Protein AF-A0A7C7JFM7-F1 (afdb_monomer_lite)

Structure (mmCIF, N/CA/C/O backbone):
data_AF-A0A7C7JFM7-F1
#
_entry.id   AF-A0A7C7JFM7-F1
#
loop_
_atom_site.group_PDB
_atom_site.id
_atom_site.type_symbol
_atom_site.label_atom_id
_atom_site.label_alt_id
_atom_site.label_comp_id
_atom_site.label_asym_id
_atom_site.label_entity_id
_atom_site.label_seq_id
_atom_site.pdbx_PDB_ins_code
_atom_site.Cartn_x
_atom_site.Cartn_y
_atom_site.Cartn_z
_atom_site.occupancy
_atom_site.B_iso_or_equiv
_atom_site.auth_seq_id
_atom_site.auth_comp_id
_atom_site.auth_asym_id
_atom_site.auth_atom_id
_atom_site.pdbx_PDB_model_num
ATOM 1 N N . MET A 1 1 ? -23.359 -48.866 -24.985 1.00 38.00 1 MET A N 1
ATOM 2 C CA . MET A 1 1 ? -22.165 -48.178 -24.451 1.00 38.00 1 MET A CA 1
ATOM 3 C C . MET A 1 1 ? -22.527 -46.717 -24.306 1.00 38.00 1 MET A C 1
ATOM 5 O O . MET A 1 1 ? -22.559 -45.990 -25.289 1.00 38.00 1 MET A O 1
ATOM 9 N N . GLU A 1 2 ? -22.968 -46.360 -23.108 1.00 29.72 2 GLU A N 1
ATOM 10 C CA . GLU A 1 2 ? -23.547 -45.060 -22.782 1.00 29.72 2 GLU A CA 1
ATOM 11 C C . GLU A 1 2 ? -22.444 -44.007 -22.630 1.00 29.72 2 GLU A C 1
ATOM 13 O O . GLU A 1 2 ? -21.444 -44.231 -21.950 1.00 29.72 2 GLU A O 1
ATOM 18 N N . LYS A 1 3 ? -22.632 -42.855 -23.282 1.00 37.59 3 LYS A N 1
ATOM 19 C CA . LYS A 1 3 ? -21.874 -41.630 -23.021 1.00 37.59 3 LYS A CA 1
ATOM 20 C C . LYS A 1 3 ? -22.330 -41.092 -21.669 1.00 37.59 3 LYS A C 1
ATOM 22 O O . LYS A 1 3 ? -23.476 -40.676 -21.535 1.00 37.59 3 LYS A O 1
ATOM 27 N N . HIS A 1 4 ? -21.462 -41.120 -20.669 1.00 34.47 4 HIS A N 1
ATOM 28 C CA . HIS A 1 4 ? -21.673 -40.351 -19.450 1.00 34.47 4 HIS A CA 1
ATOM 29 C C . HIS A 1 4 ? -21.003 -38.991 -19.634 1.00 34.47 4 HIS A C 1
ATOM 31 O O . HIS A 1 4 ? -19.781 -38.872 -19.555 1.00 34.47 4 HIS A O 1
ATOM 37 N N . ASP A 1 5 ? -21.827 -37.982 -19.920 1.00 31.84 5 ASP A N 1
ATOM 38 C CA . ASP A 1 5 ? -21.466 -36.575 -19.795 1.00 31.84 5 ASP A CA 1
ATOM 39 C C . ASP A 1 5 ? -21.111 -36.300 -18.331 1.00 31.84 5 ASP A C 1
ATOM 41 O O . ASP A 1 5 ? -21.976 -36.209 -17.457 1.00 31.84 5 ASP A O 1
ATOM 45 N N . ILE A 1 6 ? -19.816 -36.178 -18.049 1.00 32.47 6 ILE A N 1
ATOM 46 C CA . ILE A 1 6 ? -19.338 -35.670 -16.766 1.00 32.47 6 ILE A CA 1
ATOM 47 C C . ILE A 1 6 ? -19.648 -34.174 -16.752 1.00 32.47 6 ILE A C 1
ATOM 49 O O . ILE A 1 6 ? -18.873 -33.346 -17.225 1.00 32.47 6 ILE A O 1
ATOM 53 N N . THR A 1 7 ? -20.813 -33.818 -16.218 1.00 27.83 7 THR A N 1
ATOM 54 C CA . THR A 1 7 ? -21.104 -32.438 -15.841 1.00 27.83 7 THR A CA 1
ATOM 55 C C . THR A 1 7 ? -20.342 -32.152 -14.550 1.00 27.83 7 THR A C 1
ATOM 57 O O . THR A 1 7 ? -20.761 -32.565 -13.468 1.00 27.83 7 THR A O 1
ATOM 60 N N . ILE A 1 8 ? -19.201 -31.467 -14.648 1.00 30.14 8 ILE A N 1
ATOM 61 C CA . ILE A 1 8 ? -18.575 -30.855 -13.474 1.00 30.14 8 ILE A CA 1
ATOM 62 C C . ILE A 1 8 ? -19.536 -29.755 -13.027 1.00 30.14 8 ILE A C 1
ATOM 64 O O . ILE A 1 8 ? -19.623 -28.698 -13.651 1.00 30.14 8 ILE A O 1
ATOM 68 N N . ARG A 1 9 ? -20.309 -30.026 -11.973 1.00 24.61 9 ARG A N 1
ATOM 69 C CA . ARG A 1 9 ? -21.015 -28.972 -11.253 1.00 24.61 9 ARG A CA 1
ATOM 70 C C . ARG A 1 9 ? -19.935 -28.063 -10.685 1.00 24.61 9 ARG A C 1
ATOM 72 O O . ARG A 1 9 ? -19.183 -28.468 -9.803 1.00 24.61 9 ARG A O 1
ATOM 79 N N . HIS A 1 10 ? -19.821 -26.860 -11.236 1.00 25.69 10 HIS A N 1
ATOM 80 C CA . HIS A 1 10 ? -19.234 -25.772 -10.483 1.00 25.69 10 HIS A CA 1
ATOM 81 C C . HIS A 1 10 ? -20.139 -25.591 -9.271 1.00 25.69 10 HIS A C 1
ATOM 83 O O . HIS A 1 10 ? -21.254 -25.090 -9.404 1.00 25.69 10 HIS A O 1
ATOM 89 N N . ASP A 1 11 ? -19.689 -26.064 -8.112 1.00 28.14 11 ASP A N 1
ATOM 90 C CA . ASP A 1 11 ? -20.202 -25.556 -6.855 1.00 28.14 11 ASP A CA 1
ATOM 91 C C . ASP A 1 11 ? -19.900 -24.057 -6.876 1.00 28.14 11 ASP A C 1
ATOM 93 O O . ASP A 1 11 ? -18.778 -23.610 -6.616 1.00 28.14 11 ASP A O 1
ATOM 97 N N . GLU A 1 12 ? -20.905 -23.272 -7.257 1.00 30.23 12 GLU A N 1
ATOM 98 C CA . GLU A 1 12 ? -21.051 -21.904 -6.799 1.00 30.23 12 GLU A CA 1
ATOM 99 C C . GLU A 1 12 ? -21.134 -21.984 -5.275 1.00 30.23 12 GLU A C 1
ATOM 101 O O . GLU A 1 12 ? -22.199 -21.962 -4.665 1.00 30.23 12 GLU A O 1
ATOM 106 N N . HIS A 1 13 ? -19.977 -22.106 -4.627 1.00 29.78 13 HIS A N 1
ATOM 107 C CA . HIS A 1 13 ? -19.831 -21.572 -3.296 1.00 29.78 13 HIS A CA 1
ATOM 108 C C . HIS A 1 13 ? -20.022 -20.064 -3.448 1.00 29.78 13 HIS A C 1
ATOM 110 O O . HIS A 1 13 ? -19.057 -19.312 -3.598 1.00 29.78 13 HIS A O 1
ATOM 116 N N . GLU A 1 14 ? -21.284 -19.625 -3.407 1.00 32.78 14 GLU A N 1
ATOM 117 C CA . GLU A 1 14 ? -21.627 -18.363 -2.773 1.00 32.78 14 GLU A CA 1
ATOM 118 C C . GLU A 1 14 ? -20.740 -18.283 -1.534 1.00 32.78 14 GLU A C 1
ATOM 120 O O . GLU A 1 14 ? -20.821 -19.125 -0.634 1.00 32.78 14 GLU A O 1
ATOM 125 N N . ALA A 1 15 ? -19.790 -17.349 -1.544 1.00 33.75 15 ALA A N 1
ATOM 126 C CA . ALA A 1 15 ? -18.934 -17.096 -0.406 1.00 33.75 15 ALA A CA 1
ATOM 127 C C . ALA A 1 15 ? -19.842 -16.590 0.716 1.00 33.75 15 ALA A C 1
ATOM 129 O O . ALA A 1 15 ? -20.065 -15.392 0.859 1.00 33.75 15 ALA A O 1
ATOM 130 N N . GLN A 1 16 ? -20.425 -17.519 1.469 1.00 35.72 16 GLN A N 1
ATOM 131 C CA . GLN A 1 16 ? -21.308 -17.223 2.576 1.00 35.72 16 GLN A CA 1
ATOM 132 C C . GLN A 1 16 ? -20.478 -16.404 3.568 1.00 35.72 16 GLN A C 1
ATOM 134 O O . GLN A 1 16 ? -19.482 -16.891 4.113 1.00 35.72 16 GLN A O 1
ATOM 139 N N . GLU A 1 17 ? -20.825 -15.122 3.721 1.00 49.94 17 GLU A N 1
ATOM 140 C CA . GLU A 1 17 ? -20.199 -14.203 4.668 1.00 49.94 17 GLU A CA 1
ATOM 141 C C . GLU A 1 17 ? -20.329 -14.785 6.077 1.00 49.94 17 GLU A C 1
ATOM 143 O O . GLU A 1 17 ? -21.319 -14.563 6.774 1.00 49.94 17 GLU A O 1
ATOM 148 N N . VAL A 1 18 ? -19.328 -15.531 6.539 1.00 52.12 18 VAL A N 1
ATOM 149 C CA . VAL A 1 18 ? -19.271 -15.926 7.946 1.00 52.12 18 VAL A CA 1
ATOM 150 C C . VAL A 1 18 ? -18.843 -14.693 8.739 1.00 52.12 18 VAL A C 1
ATOM 152 O O . VAL A 1 18 ? -17.658 -14.485 9.011 1.00 52.12 18 VAL A O 1
ATOM 155 N N . ARG A 1 19 ? -19.814 -13.835 9.070 1.00 66.25 19 ARG A N 1
ATOM 156 C CA . ARG A 1 19 ? -19.646 -12.767 10.057 1.00 66.25 19 ARG A CA 1
ATOM 157 C C . ARG A 1 19 ? -19.386 -13.429 11.401 1.00 66.25 19 ARG A C 1
ATOM 159 O O . ARG A 1 19 ? -20.263 -14.068 11.967 1.00 66.25 19 ARG A O 1
ATOM 166 N N . VAL A 1 20 ? -18.147 -13.330 11.871 1.00 79.81 20 VAL A N 1
ATOM 167 C CA . VAL A 1 20 ? -17.756 -13.862 13.178 1.00 79.81 20 VAL A CA 1
ATOM 168 C C . VAL A 1 20 ? -18.082 -12.815 14.234 1.00 79.81 20 VAL A C 1
ATOM 170 O O . VAL A 1 20 ? -17.599 -11.679 14.142 1.00 79.81 20 VAL A O 1
ATOM 173 N N . SER A 1 21 ? -18.859 -13.195 15.248 1.00 87.50 21 SER A N 1
ATOM 174 C CA . SER A 1 21 ? -19.143 -12.304 16.370 1.00 87.50 21 SER A CA 1
ATOM 175 C C . SER A 1 21 ? -17.928 -12.162 17.296 1.00 87.50 21 SER A C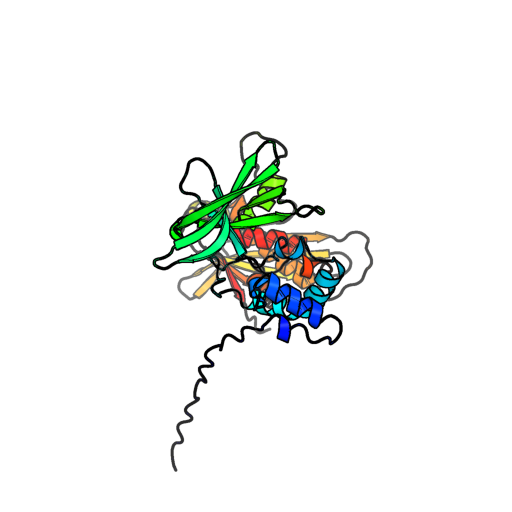 1
ATOM 177 O O . SER A 1 21 ? -17.076 -13.049 17.409 1.00 87.50 21 SER A O 1
ATOM 179 N N . ILE A 1 22 ? -17.847 -11.047 18.023 1.00 85.88 22 ILE A N 1
ATOM 180 C CA . ILE A 1 22 ? -16.774 -10.810 19.003 1.00 85.88 22 ILE A CA 1
ATOM 181 C C . ILE A 1 22 ? -16.791 -11.882 20.102 1.00 85.88 22 ILE A C 1
ATOM 183 O O . ILE A 1 22 ? -15.733 -12.316 20.559 1.00 85.88 22 ILE A O 1
ATOM 187 N N . ILE A 1 23 ? -17.985 -12.311 20.524 1.00 88.00 23 ILE A N 1
ATOM 188 C CA . ILE A 1 23 ? -18.157 -13.315 21.581 1.00 88.00 23 ILE A CA 1
ATOM 189 C C . ILE A 1 23 ? -17.703 -14.699 21.112 1.00 88.00 23 ILE A C 1
ATOM 191 O O . ILE A 1 23 ? -17.028 -15.385 21.873 1.00 88.00 23 ILE A O 1
ATOM 195 N N . GLU A 1 24 ? -17.993 -15.090 19.869 1.00 85.69 24 GLU A N 1
ATOM 196 C CA . GLU A 1 24 ? -17.502 -16.357 19.305 1.00 85.69 24 GLU A CA 1
ATOM 197 C C . GLU A 1 24 ? -15.982 -16.358 19.124 1.00 85.69 24 GLU A C 1
ATOM 199 O O . GLU A 1 24 ? -15.333 -17.372 19.370 1.00 85.69 24 GLU A O 1
ATOM 204 N N . ALA A 1 25 ? -15.397 -15.220 18.740 1.00 84.75 25 ALA A N 1
ATOM 205 C CA . ALA A 1 25 ? -13.948 -15.087 18.620 1.00 84.75 25 ALA A CA 1
ATOM 206 C C . ALA A 1 25 ? -13.226 -15.142 19.982 1.00 84.75 25 ALA A C 1
ATOM 208 O O . ALA A 1 25 ? -12.072 -15.564 20.063 1.00 84.75 25 ALA A O 1
ATOM 209 N N . CYS A 1 26 ? -13.885 -14.722 21.065 1.00 85.06 26 CYS A N 1
ATOM 210 C CA . CYS A 1 26 ? -13.314 -14.700 22.413 1.00 85.06 26 CYS A CA 1
ATOM 211 C C . CYS A 1 26 ? -13.645 -15.985 23.187 1.00 85.06 26 CYS A C 1
ATOM 213 O O . CYS A 1 26 ? -14.515 -16.006 24.055 1.00 85.06 26 CYS A O 1
ATOM 215 N N . THR A 1 27 ? -12.920 -17.062 22.884 1.00 78.38 27 THR A N 1
ATOM 216 C CA . THR A 1 27 ? -13.184 -18.416 23.405 1.00 78.38 27 THR A CA 1
ATOM 217 C C . THR A 1 27 ? -12.632 -18.696 24.808 1.00 78.38 27 THR A C 1
ATOM 219 O O . THR A 1 27 ? -13.017 -19.685 25.440 1.00 78.38 27 THR A O 1
ATOM 222 N N . ARG A 1 28 ? -11.731 -17.859 25.339 1.00 78.38 28 ARG A N 1
ATOM 223 C CA . ARG A 1 28 ? -11.174 -18.048 26.689 1.00 78.38 28 ARG A CA 1
ATOM 224 C C . ARG A 1 28 ? -12.249 -17.778 27.737 1.00 78.38 28 ARG A C 1
ATOM 226 O O . ARG A 1 28 ? -12.822 -16.701 27.758 1.00 78.38 28 ARG A O 1
ATOM 233 N N . LYS A 1 29 ? -12.464 -18.726 28.660 1.00 73.62 29 LYS A N 1
ATOM 234 C CA . LYS A 1 29 ? -13.451 -18.606 29.757 1.00 73.62 29 LYS A CA 1
ATOM 235 C C . LYS A 1 29 ? -13.140 -17.472 30.742 1.00 73.62 29 LYS A C 1
ATOM 237 O O . LYS A 1 29 ? -14.048 -16.949 31.388 1.00 73.62 29 LYS A O 1
ATOM 242 N N . THR A 1 30 ? -11.871 -17.096 30.858 1.00 73.12 30 THR A N 1
ATOM 243 C CA . THR A 1 30 ? -11.429 -15.921 31.614 1.00 73.12 30 THR A CA 1
ATOM 244 C C . THR A 1 30 ? -11.950 -14.653 30.936 1.00 73.12 30 THR A C 1
ATOM 246 O O . THR A 1 30 ? -11.817 -14.506 29.726 1.00 73.12 30 THR A O 1
ATOM 249 N N . ASP A 1 31 ? -12.554 -13.749 31.707 1.00 76.94 31 ASP A N 1
ATOM 250 C CA . ASP A 1 31 ? -13.072 -12.448 31.251 1.00 76.94 31 ASP A CA 1
ATOM 251 C C . ASP A 1 31 ? -14.288 -12.444 30.310 1.00 76.94 31 ASP A C 1
ATOM 253 O O . ASP A 1 31 ? -14.765 -11.361 29.974 1.00 76.94 31 ASP A O 1
ATOM 257 N N . VAL A 1 32 ? -14.898 -13.589 29.974 1.00 83.69 32 VAL A N 1
ATOM 258 C CA . VAL A 1 32 ? -16.105 -13.646 29.107 1.00 83.69 32 VAL A CA 1
ATOM 259 C C . VAL A 1 32 ? -17.211 -12.698 29.577 1.00 83.69 32 VAL A C 1
ATOM 261 O O . VAL A 1 32 ? -17.823 -11.999 28.772 1.00 83.69 32 VAL A O 1
ATOM 264 N N . ARG A 1 33 ? -17.448 -12.609 30.893 1.00 85.75 33 ARG A N 1
ATOM 265 C CA . ARG A 1 33 ? -18.443 -11.680 31.462 1.00 85.75 33 ARG A CA 1
ATOM 266 C C . ARG A 1 33 ? -18.069 -10.214 31.236 1.00 85.75 33 ARG A C 1
ATOM 268 O O . ARG A 1 33 ? -18.955 -9.400 30.984 1.00 85.75 33 ARG A O 1
ATOM 275 N N . ASN A 1 34 ? -16.784 -9.876 31.331 1.00 86.69 34 ASN A N 1
ATOM 276 C CA . ASN A 1 34 ? -16.285 -8.518 31.116 1.00 86.69 34 ASN A CA 1
ATOM 277 C C . ASN A 1 34 ? -16.384 -8.139 29.634 1.00 86.69 34 ASN A C 1
ATOM 279 O O . ASN A 1 34 ? -16.888 -7.062 29.319 1.00 86.69 34 ASN A O 1
ATOM 283 N N . ILE A 1 35 ? -16.016 -9.059 28.737 1.00 87.88 35 ILE A N 1
ATOM 284 C CA . ILE A 1 35 ? -16.147 -8.899 27.284 1.00 87.88 35 ILE A CA 1
ATOM 285 C C . ILE A 1 35 ? -17.620 -8.722 26.904 1.00 87.88 35 ILE A C 1
ATOM 287 O O . ILE A 1 35 ? -17.952 -7.763 26.219 1.00 87.88 35 ILE A O 1
ATOM 291 N N . TRP A 1 36 ? -18.522 -9.567 27.414 1.00 89.06 36 TRP A N 1
ATOM 292 C CA . TRP A 1 36 ? -19.960 -9.468 27.139 1.00 89.06 36 TRP A CA 1
ATOM 293 C C . TRP A 1 36 ? -20.587 -8.160 27.640 1.00 89.06 36 TRP A C 1
ATOM 295 O O . TRP A 1 36 ? -21.369 -7.521 26.936 1.00 89.06 36 TRP A O 1
ATOM 305 N N . ARG A 1 37 ? -20.231 -7.712 28.852 1.00 88.94 37 ARG A N 1
ATOM 306 C CA . ARG A 1 37 ? -20.692 -6.411 29.372 1.00 88.94 37 ARG A CA 1
ATOM 307 C C . ARG A 1 37 ? -20.175 -5.259 28.519 1.00 88.94 37 ARG A C 1
ATOM 309 O O . ARG A 1 37 ? -20.900 -4.293 28.282 1.00 88.94 37 ARG A O 1
ATOM 316 N N . TRP A 1 38 ? -18.926 -5.347 28.073 1.00 91.19 38 TRP A N 1
ATOM 317 C CA . TRP A 1 38 ? -18.316 -4.344 27.214 1.00 91.19 38 TRP A CA 1
ATOM 318 C C . TRP A 1 38 ? -18.974 -4.287 25.835 1.00 91.19 38 TRP A C 1
ATOM 320 O O . TRP A 1 38 ? -19.415 -3.204 25.452 1.00 91.19 38 TRP A O 1
ATOM 330 N N . THR A 1 39 ? -19.144 -5.419 25.145 1.00 89.44 39 THR A N 1
ATOM 331 C CA . THR A 1 39 ? -19.817 -5.466 23.838 1.00 89.44 39 THR A CA 1
ATOM 332 C C . THR A 1 39 ? -21.247 -4.944 23.929 1.00 89.44 39 THR A C 1
ATOM 334 O O . THR A 1 39 ? -21.641 -4.113 23.118 1.00 89.44 39 THR A O 1
ATOM 337 N N . LYS A 1 40 ? -22.008 -5.300 24.974 1.00 88.75 40 LYS A N 1
ATOM 338 C CA . LYS A 1 40 ? -23.359 -4.752 25.201 1.00 88.75 40 LYS A CA 1
ATOM 339 C C . LYS A 1 40 ? -23.371 -3.243 25.445 1.00 88.75 40 LYS A C 1
ATOM 341 O O . LYS A 1 40 ? -24.204 -2.542 24.878 1.00 88.75 40 LYS A O 1
ATOM 346 N N . ARG A 1 41 ? -22.460 -2.732 26.276 1.00 86.44 41 ARG A N 1
ATOM 347 C CA . ARG A 1 41 ? -22.378 -1.299 26.609 1.00 86.44 41 ARG A CA 1
ATOM 348 C C . ARG A 1 41 ? -21.942 -0.448 25.417 1.00 86.44 41 ARG A C 1
ATOM 350 O O . ARG A 1 41 ? -22.488 0.635 25.230 1.00 86.44 41 ARG A O 1
ATOM 357 N N . GLN A 1 42 ? -20.976 -0.931 24.637 1.00 83.25 42 GLN A N 1
ATOM 358 C CA . GLN A 1 42 ? -20.486 -0.261 23.427 1.00 83.25 42 GLN A CA 1
ATOM 359 C C . GLN A 1 42 ? -21.342 -0.572 22.187 1.00 83.25 42 GLN A C 1
ATOM 361 O O . GLN A 1 42 ? -21.149 0.056 21.152 1.00 83.25 42 GLN A O 1
ATOM 366 N N . GLN A 1 43 ? -22.303 -1.496 22.308 1.00 84.38 43 GLN A N 1
ATOM 367 C CA . GLN A 1 43 ? -23.177 -1.976 21.232 1.00 84.38 43 GLN A CA 1
ATOM 368 C C . GLN A 1 43 ? -22.393 -2.552 20.044 1.00 84.38 43 GLN A C 1
ATOM 370 O O . GLN A 1 43 ? -22.692 -2.264 18.892 1.00 84.38 43 GLN A O 1
ATOM 375 N N . LEU A 1 44 ? -21.375 -3.355 20.352 1.00 87.19 44 LEU A N 1
ATOM 376 C CA . LEU A 1 44 ? -20.533 -4.054 19.383 1.00 87.19 44 LEU A CA 1
ATOM 377 C C . LEU A 1 44 ? -21.000 -5.506 19.282 1.00 87.19 44 LEU A C 1
ATOM 379 O O . LEU A 1 44 ? -21.281 -6.129 20.309 1.00 87.19 44 LEU A O 1
ATOM 383 N N . GLN A 1 45 ? -21.056 -6.050 18.074 1.00 85.69 45 GLN A N 1
ATOM 384 C CA . GLN A 1 45 ? -21.499 -7.420 17.834 1.00 85.69 45 GLN A CA 1
ATOM 385 C C . GLN A 1 45 ? -20.447 -8.213 17.062 1.00 85.69 45 GLN A C 1
ATOM 387 O O . GLN A 1 45 ? -20.049 -9.291 17.511 1.00 85.69 45 GLN A O 1
ATOM 392 N N . ASP A 1 46 ? -19.944 -7.647 15.969 1.00 85.62 46 ASP A N 1
ATOM 393 C CA . ASP A 1 46 ? -19.123 -8.351 14.989 1.00 85.62 46 ASP A CA 1
ATOM 394 C C . ASP A 1 46 ? -17.662 -7.894 15.021 1.00 85.62 46 ASP A C 1
ATOM 396 O O . ASP A 1 46 ? -17.333 -6.790 15.459 1.00 85.62 46 ASP A O 1
ATOM 400 N N . ILE A 1 47 ? -16.751 -8.733 14.518 1.00 83.81 47 ILE A N 1
ATOM 401 C CA . ILE A 1 47 ? -15.325 -8.376 14.397 1.00 83.81 47 ILE A CA 1
ATOM 402 C C . ILE A 1 47 ? -15.123 -7.090 13.576 1.00 83.81 47 ILE A C 1
ATOM 404 O O . ILE A 1 47 ? -14.216 -6.309 13.870 1.00 83.81 47 ILE A O 1
ATOM 408 N N . SER A 1 48 ? -15.991 -6.827 12.597 1.00 79.62 48 SER A N 1
ATOM 409 C CA . SER A 1 48 ? -16.000 -5.594 11.802 1.00 79.62 48 SER A CA 1
ATOM 410 C C . SER A 1 48 ? -16.259 -4.332 12.627 1.00 79.62 48 SER A C 1
ATOM 412 O O . SER A 1 48 ? -15.814 -3.252 12.241 1.00 79.62 48 SER A O 1
ATOM 414 N N . ASP A 1 49 ? -16.939 -4.436 13.772 1.00 82.31 49 ASP A N 1
ATOM 415 C CA . ASP A 1 49 ? -17.233 -3.286 14.636 1.00 82.31 49 ASP A CA 1
ATOM 416 C C . ASP A 1 49 ? -15.997 -2.776 15.380 1.00 82.31 49 ASP A C 1
ATOM 418 O O . ASP A 1 49 ? -15.992 -1.643 15.872 1.00 82.31 49 ASP A O 1
ATOM 422 N N . LEU A 1 50 ? -14.944 -3.599 15.440 1.00 85.69 50 LEU A N 1
ATOM 423 C CA . LEU A 1 50 ? -13.640 -3.248 16.002 1.00 85.69 50 LEU A CA 1
ATOM 424 C C . LEU A 1 50 ? -12.784 -2.432 15.030 1.00 85.69 50 LEU A C 1
ATOM 426 O O . LEU A 1 50 ? -11.733 -1.925 15.428 1.00 85.69 50 LEU A O 1
ATOM 430 N N . LEU A 1 51 ? -13.210 -2.320 13.769 1.00 80.88 51 LEU A N 1
ATOM 431 C CA . LEU A 1 51 ? -12.432 -1.741 12.684 1.00 80.88 51 LEU A CA 1
ATOM 432 C C . LEU A 1 51 ? -13.140 -0.526 12.065 1.00 80.88 51 LEU A C 1
ATOM 434 O O . LEU A 1 51 ? -14.366 -0.483 11.912 1.00 80.88 51 LEU A O 1
ATOM 438 N N . TYR A 1 52 ? -12.346 0.468 11.679 1.00 77.69 52 TYR A N 1
ATOM 439 C CA . TYR A 1 52 ? -12.768 1.515 10.754 1.00 77.69 52 TYR A CA 1
ATOM 440 C C . TYR A 1 52 ? -12.940 0.936 9.344 1.00 77.69 52 TYR A C 1
ATOM 442 O O . TYR A 1 52 ? -12.464 -0.163 9.044 1.00 77.69 52 TYR A O 1
ATOM 450 N N . SER A 1 53 ? -13.614 1.673 8.458 1.00 72.75 53 SER A N 1
ATOM 451 C CA . SER A 1 53 ? -13.819 1.244 7.065 1.00 72.75 53 SER A CA 1
ATOM 452 C C . SER A 1 53 ? -12.526 0.971 6.290 1.00 72.75 53 SER A C 1
ATOM 454 O O . SER A 1 53 ? -12.520 0.103 5.421 1.00 72.75 53 SER A O 1
ATOM 456 N N . ASN A 1 54 ? -11.419 1.628 6.645 1.00 67.50 54 ASN A N 1
ATOM 457 C CA . ASN A 1 54 ? -10.092 1.391 6.067 1.00 67.50 54 ASN A CA 1
ATOM 458 C C . ASN A 1 54 ? -9.365 0.150 6.645 1.00 67.50 54 ASN A C 1
ATOM 460 O O . ASN A 1 54 ? -8.253 -0.166 6.227 1.00 67.50 54 ASN A O 1
ATOM 464 N N . GLY A 1 55 ? -9.973 -0.559 7.604 1.00 69.75 55 GLY A N 1
ATOM 465 C CA . GLY A 1 55 ? -9.408 -1.741 8.255 1.00 69.75 55 GLY A CA 1
ATOM 466 C C . GLY A 1 55 ? -8.506 -1.454 9.462 1.00 69.75 55 GLY A C 1
ATOM 467 O O . GLY A 1 55 ? -8.015 -2.410 10.078 1.00 69.75 55 GLY A O 1
A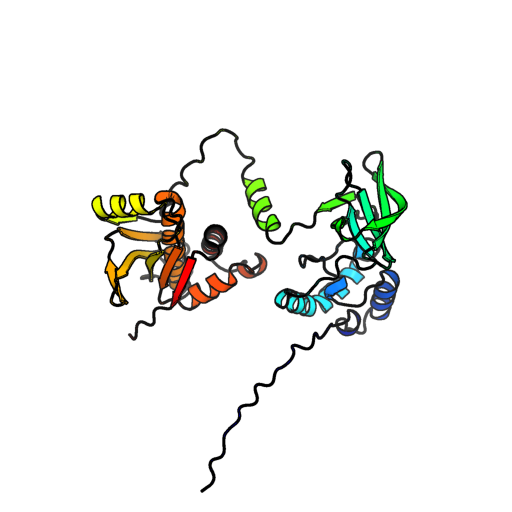TOM 468 N N . ASP A 1 56 ? -8.296 -0.188 9.831 1.00 74.44 56 ASP A N 1
ATOM 469 C CA . ASP A 1 56 ? -7.594 0.187 11.061 1.00 74.44 56 ASP A CA 1
ATOM 470 C C . ASP A 1 56 ? -8.443 -0.115 12.297 1.00 74.44 56 ASP A C 1
ATOM 472 O O . ASP A 1 56 ? -9.669 -0.153 12.241 1.00 74.44 56 ASP A O 1
ATOM 476 N N . GLU A 1 57 ? -7.794 -0.351 13.435 1.00 79.38 57 GLU A N 1
ATOM 477 C CA . GLU A 1 57 ? -8.513 -0.603 14.684 1.00 79.38 57 GLU A CA 1
ATOM 478 C C . GLU A 1 57 ? -9.098 0.678 15.269 1.00 79.38 57 GLU A C 1
ATOM 480 O O . GLU A 1 57 ? -8.441 1.719 15.338 1.00 79.38 57 GLU A O 1
ATOM 485 N N . ARG A 1 58 ? -10.321 0.569 15.780 1.00 82.69 58 ARG A N 1
ATOM 486 C CA . ARG A 1 58 ? -10.976 1.643 16.515 1.00 82.69 58 ARG A CA 1
ATOM 487 C C . ARG A 1 58 ? -10.353 1.802 17.890 1.00 82.69 58 ARG A C 1
ATOM 489 O O . ARG A 1 58 ? -10.405 0.897 18.719 1.00 82.69 58 ARG A O 1
ATOM 496 N N . GLU A 1 59 ? -9.780 2.971 18.144 1.00 80.25 59 GLU A N 1
ATOM 497 C CA . GLU A 1 59 ? -9.180 3.312 19.439 1.00 80.25 59 GLU A CA 1
ATOM 498 C C . GLU A 1 59 ? -10.213 3.913 20.408 1.00 80.25 59 GLU A C 1
ATOM 500 O O . GLU A 1 59 ? -10.110 3.750 21.626 1.00 80.25 59 GLU A O 1
ATOM 505 N N . ASP A 1 60 ? -11.257 4.558 19.880 1.00 81.69 60 ASP A N 1
ATOM 506 C CA . ASP A 1 60 ? -12.283 5.249 20.663 1.00 81.69 60 ASP A CA 1
ATOM 507 C C . ASP A 1 60 ? -13.061 4.305 21.594 1.00 81.69 60 ASP A C 1
ATOM 509 O O . ASP A 1 60 ? -13.320 4.656 22.749 1.00 81.69 60 ASP A O 1
ATOM 513 N N . ILE A 1 61 ? -13.337 3.077 21.141 1.00 85.44 61 ILE A N 1
ATOM 514 C CA . ILE A 1 61 ? -14.093 2.051 21.885 1.00 85.44 61 ILE A CA 1
ATOM 515 C C . ILE A 1 61 ? -13.381 1.543 23.151 1.00 85.44 61 ILE A C 1
ATOM 517 O O . ILE A 1 61 ? -14.010 0.899 23.994 1.00 85.44 61 ILE A O 1
ATOM 521 N N . TRP A 1 62 ? -12.087 1.847 23.304 1.00 83.75 62 TRP A N 1
ATOM 522 C CA . TRP A 1 62 ? -11.266 1.445 24.451 1.00 83.75 62 TRP A CA 1
ATOM 523 C C . TRP A 1 62 ? -11.050 2.562 25.472 1.00 83.75 62 TRP A C 1
ATOM 525 O O . TRP A 1 62 ? -10.515 2.307 26.544 1.00 83.75 62 TRP A O 1
ATOM 535 N N . SER A 1 63 ? -11.468 3.799 25.180 1.00 74.94 63 SER A N 1
ATOM 536 C CA . SER A 1 63 ? -11.103 4.981 25.986 1.00 74.94 63 SER A CA 1
ATOM 537 C C . SER A 1 63 ? -11.608 4.937 27.438 1.00 74.94 63 SER A C 1
ATOM 539 O O . SER A 1 63 ? -11.124 5.687 28.281 1.00 74.94 63 SER A O 1
ATOM 541 N N . ARG A 1 64 ? -12.594 4.081 27.737 1.00 74.94 64 ARG A N 1
ATOM 542 C CA . ARG A 1 64 ? -13.209 3.903 29.069 1.00 74.94 64 ARG A CA 1
ATOM 543 C C . ARG A 1 64 ? -12.901 2.557 29.706 1.00 74.94 64 ARG A C 1
ATOM 545 O O . ARG A 1 64 ? -13.463 2.249 30.754 1.00 74.94 64 ARG A O 1
ATOM 552 N N . GLU A 1 65 ? -12.090 1.747 29.041 1.00 83.38 65 GLU A N 1
ATOM 553 C CA . GLU A 1 65 ? -11.923 0.346 29.384 1.00 83.38 65 GLU A CA 1
ATOM 554 C C . GLU A 1 65 ? -10.546 0.081 29.986 1.00 83.38 65 GLU A C 1
ATOM 556 O O . GLU A 1 65 ? -9.571 0.730 29.595 1.00 83.38 65 GLU A O 1
ATOM 561 N N . PRO A 1 66 ? -10.441 -0.882 30.917 1.00 81.69 66 PRO A N 1
ATOM 562 C CA . PRO A 1 66 ? -9.155 -1.290 31.457 1.00 81.69 66 PRO A CA 1
ATOM 563 C C . PRO A 1 66 ? -8.212 -1.792 30.345 1.00 81.69 66 PRO A C 1
ATOM 565 O O . PRO A 1 66 ? -8.667 -2.516 29.445 1.00 81.69 66 PRO A O 1
ATOM 568 N N . PRO A 1 67 ? -6.906 -1.463 30.392 1.00 79.75 67 PRO A N 1
ATOM 569 C CA . PRO A 1 67 ? -5.914 -1.974 29.443 1.00 79.75 67 PRO A CA 1
ATOM 570 C C . PRO A 1 67 ? -5.907 -3.505 29.333 1.00 79.75 67 PRO A C 1
ATOM 572 O O . PRO A 1 67 ? -5.663 -4.051 28.255 1.00 79.75 67 PRO A O 1
ATOM 575 N N . GLU A 1 68 ? -6.227 -4.199 30.424 1.00 83.19 68 GLU A N 1
ATOM 576 C CA . GLU A 1 68 ? -6.295 -5.657 30.509 1.00 83.19 68 GLU A CA 1
ATOM 577 C C . GLU A 1 68 ? -7.404 -6.204 29.607 1.00 83.19 68 GLU A C 1
ATOM 579 O O . GLU A 1 68 ? -7.159 -7.104 28.804 1.00 83.19 68 GLU A O 1
ATOM 584 N N . LEU A 1 69 ? -8.601 -5.606 29.661 1.00 84.19 69 LEU A N 1
ATOM 585 C CA . LEU A 1 69 ? -9.728 -6.007 28.817 1.00 84.19 69 LEU A CA 1
ATOM 586 C C . LEU A 1 69 ? -9.397 -5.807 27.333 1.00 84.19 69 LEU A C 1
ATOM 588 O O . LEU A 1 69 ? -9.638 -6.696 26.515 1.00 84.19 69 LEU A O 1
ATOM 592 N N . ARG A 1 70 ? -8.785 -4.666 26.993 1.00 85.06 70 ARG A N 1
ATOM 593 C CA . ARG A 1 70 ? -8.309 -4.374 25.633 1.00 85.06 70 ARG A CA 1
ATOM 594 C C . ARG A 1 70 ? -7.305 -5.420 25.151 1.00 85.06 70 ARG A C 1
ATOM 596 O O . ARG A 1 70 ? -7.429 -5.907 24.029 1.00 85.06 70 ARG A O 1
ATOM 603 N N . SER A 1 71 ? -6.321 -5.765 25.980 1.00 81.12 71 SER A N 1
ATOM 604 C CA . SER A 1 71 ? -5.298 -6.765 25.655 1.00 81.12 71 SER A CA 1
ATOM 605 C C . SER A 1 71 ? -5.912 -8.148 25.412 1.00 81.12 71 SER A C 1
ATOM 607 O O . SER A 1 71 ? -5.636 -8.782 24.392 1.00 81.12 71 SER A O 1
ATOM 609 N N . VAL A 1 72 ? -6.817 -8.580 26.298 1.00 85.44 72 VAL A N 1
ATOM 610 C CA . VAL A 1 72 ? -7.494 -9.882 26.217 1.00 85.44 72 VAL A CA 1
ATOM 611 C C . VAL A 1 72 ? -8.359 -9.999 24.964 1.00 85.44 72 VAL A C 1
ATOM 613 O O . VAL A 1 72 ? -8.317 -11.035 24.295 1.00 85.44 72 VAL A O 1
ATOM 616 N N . VAL A 1 73 ? -9.124 -8.958 24.622 1.00 85.44 73 VAL A N 1
ATOM 617 C CA . VAL A 1 73 ? -9.945 -8.970 23.404 1.00 85.44 73 VAL A CA 1
ATOM 618 C C . VAL A 1 73 ? -9.052 -8.964 22.167 1.00 85.44 73 VAL A C 1
ATOM 620 O O . VAL A 1 73 ? -9.220 -9.828 21.312 1.00 85.44 73 VAL A O 1
ATOM 623 N N . ARG A 1 74 ? -8.054 -8.070 22.086 1.00 84.88 74 ARG A N 1
ATOM 624 C CA . ARG A 1 74 ? -7.132 -7.995 20.936 1.00 84.88 74 ARG A CA 1
ATOM 625 C C . ARG A 1 74 ? -6.411 -9.308 20.669 1.00 84.88 74 ARG A C 1
ATOM 627 O O . ARG A 1 74 ? -6.318 -9.728 19.520 1.00 84.88 74 ARG A O 1
ATOM 634 N N . ALA A 1 75 ? -5.918 -9.967 21.715 1.00 80.94 75 ALA A N 1
ATOM 635 C CA . ALA A 1 75 ? -5.210 -11.233 21.574 1.00 80.94 75 ALA A CA 1
ATOM 636 C C . ALA A 1 75 ? -6.095 -12.329 20.957 1.00 80.94 75 ALA A C 1
ATOM 638 O O . ALA A 1 75 ? -5.611 -13.131 20.161 1.00 80.94 75 ALA A O 1
ATOM 639 N N . GLN A 1 76 ? -7.384 -12.357 21.306 1.00 86.81 76 GLN A N 1
ATOM 640 C CA . GLN A 1 76 ? -8.322 -13.378 20.834 1.00 86.81 76 GLN A CA 1
ATOM 641 C C . GLN A 1 76 ? -8.924 -13.048 19.465 1.00 86.81 76 GLN A C 1
ATOM 643 O O . GLN A 1 76 ? -9.135 -13.941 18.650 1.00 86.81 76 GLN A O 1
ATOM 648 N N . THR A 1 77 ? -9.148 -11.769 19.165 1.00 84.75 77 THR A N 1
ATOM 649 C CA . THR A 1 77 ? -9.740 -11.343 17.891 1.00 84.75 77 THR A CA 1
ATOM 650 C C . THR A 1 77 ? -8.711 -11.155 16.777 1.00 84.75 77 THR A C 1
ATOM 652 O O . THR A 1 77 ? -9.095 -11.154 15.608 1.00 84.75 77 THR A O 1
ATOM 655 N N . ALA A 1 78 ? -7.409 -11.067 17.082 1.00 79.00 78 ALA A N 1
ATOM 656 C CA . ALA A 1 78 ? -6.349 -10.839 16.094 1.00 79.00 78 ALA A CA 1
ATOM 657 C C . ALA A 1 78 ? -6.359 -11.806 14.887 1.00 79.00 78 ALA A C 1
ATOM 659 O O . ALA A 1 78 ? -6.240 -11.320 13.757 1.00 79.00 78 ALA A O 1
ATOM 660 N N . PRO A 1 79 ? -6.540 -13.136 15.044 1.00 75.69 79 PRO A N 1
ATOM 661 C CA . PRO A 1 79 ? -6.616 -14.048 13.900 1.00 75.69 79 PRO A CA 1
ATOM 662 C C . PRO A 1 79 ? -7.829 -13.768 13.003 1.00 75.69 79 PRO A C 1
ATOM 664 O O . PRO A 1 79 ? -7.721 -13.805 11.776 1.00 75.69 79 PRO A O 1
ATOM 667 N N . HIS A 1 80 ? -8.969 -13.430 13.612 1.00 80.62 80 HIS A N 1
ATOM 668 C CA . HIS A 1 80 ? -10.207 -13.107 12.906 1.00 80.62 80 HIS A CA 1
ATOM 669 C C . HIS A 1 80 ? -10.111 -11.758 12.196 1.00 80.62 80 HIS A C 1
ATOM 671 O O . HIS A 1 80 ? -10.474 -11.667 11.030 1.00 80.62 80 HIS A O 1
ATOM 677 N N . ILE A 1 81 ? -9.524 -10.747 12.840 1.00 76.19 81 ILE A N 1
ATOM 678 C CA . ILE A 1 81 ? -9.209 -9.452 12.224 1.00 76.19 81 ILE A CA 1
ATOM 679 C C . ILE A 1 81 ? -8.256 -9.647 11.039 1.00 76.19 81 ILE A C 1
ATOM 681 O O . ILE A 1 81 ? -8.459 -9.064 9.978 1.00 76.19 81 ILE A O 1
ATOM 685 N N . ALA A 1 82 ? -7.231 -10.493 11.173 1.00 68.12 82 ALA A N 1
ATOM 686 C CA . ALA A 1 82 ? -6.300 -10.784 10.085 1.00 68.12 82 ALA A CA 1
ATOM 687 C C . ALA A 1 82 ? -6.973 -11.509 8.907 1.00 68.12 82 ALA A C 1
ATOM 689 O O . ALA A 1 82 ? -6.597 -11.273 7.759 1.00 68.12 82 ALA A O 1
ATOM 690 N N . LYS A 1 83 ? -7.958 -12.378 9.171 1.00 69.50 83 LYS A N 1
ATOM 691 C CA . LYS A 1 83 ? -8.771 -13.036 8.137 1.00 69.50 83 LYS A CA 1
ATOM 692 C C . LYS A 1 83 ? -9.732 -12.045 7.470 1.00 69.50 83 LYS A C 1
ATOM 694 O O . LYS A 1 83 ? -9.724 -11.955 6.248 1.00 69.50 83 LYS A O 1
ATOM 699 N N . TYR A 1 84 ? -10.448 -11.246 8.260 1.00 66.38 84 TYR A N 1
ATOM 700 C CA . TYR A 1 84 ? -11.353 -10.194 7.789 1.00 66.38 84 TYR A CA 1
ATOM 701 C C . TYR A 1 84 ? -10.616 -9.177 6.906 1.00 66.38 84 TYR A C 1
ATOM 703 O O . TYR A 1 84 ? -11.050 -8.871 5.802 1.00 66.38 84 TYR A O 1
ATOM 711 N N . ARG A 1 85 ? -9.413 -8.746 7.315 1.00 64.38 85 ARG A N 1
ATOM 712 C CA . ARG A 1 85 ? -8.564 -7.842 6.521 1.00 64.38 85 ARG A CA 1
ATOM 713 C C . ARG A 1 85 ? -8.116 -8.426 5.177 1.00 64.38 85 ARG A C 1
ATOM 715 O O . ARG A 1 85 ? -7.899 -7.672 4.238 1.00 64.38 85 ARG A O 1
ATOM 722 N N . LYS A 1 86 ? -7.960 -9.751 5.068 1.00 56.81 86 LYS A N 1
ATOM 723 C CA . LYS A 1 86 ? -7.646 -10.427 3.791 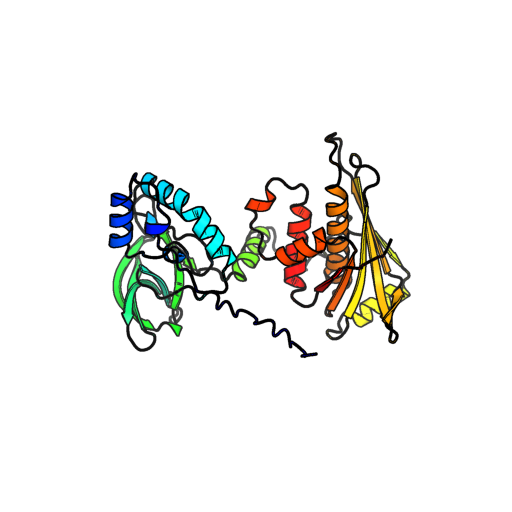1.00 56.81 86 LYS A CA 1
ATOM 724 C C . LYS A 1 86 ? -8.859 -10.519 2.860 1.00 56.81 86 LYS A C 1
ATOM 726 O O . LYS A 1 86 ? -8.667 -10.712 1.668 1.00 56.81 86 LYS A O 1
ATOM 731 N N . GLN A 1 87 ? -10.068 -10.405 3.407 1.00 56.38 87 GLN A N 1
ATOM 732 C CA . GLN A 1 87 ? -11.345 -10.475 2.694 1.00 56.38 87 GLN A CA 1
ATOM 733 C C . GLN A 1 87 ? -11.913 -9.082 2.362 1.00 56.38 87 GLN A C 1
ATOM 735 O O . GLN A 1 87 ? -13.044 -8.983 1.900 1.00 56.38 87 GLN A O 1
ATOM 740 N N . LEU A 1 88 ? -11.149 -8.001 2.582 1.00 51.25 88 LEU A N 1
ATOM 741 C CA . LEU A 1 88 ? -11.581 -6.618 2.345 1.00 51.25 88 LEU A CA 1
ATOM 742 C C . LEU A 1 88 ? -11.778 -6.315 0.845 1.00 51.25 88 LEU A C 1
ATOM 744 O O . LEU A 1 88 ? -10.911 -5.761 0.174 1.00 51.25 88 LEU A O 1
ATOM 748 N N . GLY A 1 89 ? -12.964 -6.678 0.365 1.00 43.88 89 GLY A N 1
ATOM 749 C CA . GLY A 1 89 ? -13.777 -6.009 -0.655 1.00 43.88 89 GLY A CA 1
ATOM 750 C C . GLY A 1 89 ? -15.223 -5.817 -0.163 1.00 43.88 89 GLY A C 1
ATOM 751 O O . GLY A 1 89 ? -16.112 -5.541 -0.957 1.00 43.88 89 GLY A O 1
ATOM 752 N N . MET A 1 90 ? -15.461 -6.004 1.142 1.00 44.66 90 MET A N 1
ATOM 753 C CA . MET A 1 90 ? -16.785 -5.993 1.761 1.00 44.66 90 MET A CA 1
ATOM 754 C C . MET A 1 90 ? -17.151 -4.614 2.312 1.00 44.66 90 MET A C 1
ATOM 756 O O . MET A 1 90 ? -16.328 -3.930 2.924 1.00 44.66 90 MET A O 1
ATOM 760 N N . GLU A 1 91 ? -18.411 -4.240 2.105 1.00 46.16 91 GLU A N 1
ATOM 761 C CA . GLU A 1 91 ? -19.056 -3.014 2.566 1.00 46.16 91 GLU A CA 1
ATOM 762 C C . GLU A 1 91 ? -18.965 -2.871 4.096 1.00 46.16 91 GLU A C 1
ATOM 764 O O . GLU A 1 91 ? -19.814 -3.345 4.852 1.00 46.16 91 GLU A O 1
ATOM 769 N N . CYS A 1 92 ? -17.928 -2.195 4.595 1.00 49.16 92 CYS A N 1
ATOM 770 C CA . CYS A 1 92 ? -17.926 -1.755 5.986 1.00 49.16 92 CYS A CA 1
ATOM 771 C C . CYS A 1 92 ? -19.137 -0.840 6.215 1.00 49.16 92 CYS A C 1
ATOM 773 O O . CYS A 1 92 ? -19.328 0.145 5.502 1.00 49.16 92 CYS A O 1
ATOM 775 N N . VAL A 1 93 ? -19.948 -1.140 7.236 1.00 61.81 93 VAL A N 1
ATOM 776 C CA . VAL A 1 93 ? -21.149 -0.359 7.570 1.00 61.81 93 VAL A CA 1
ATOM 777 C C . VAL A 1 93 ? -20.740 0.956 8.244 1.00 61.81 93 VAL A C 1
ATOM 779 O O . VAL A 1 93 ? -20.806 1.106 9.463 1.00 61.81 93 VAL A O 1
ATOM 782 N N . VAL A 1 94 ? -20.294 1.917 7.431 1.00 65.25 94 VAL A N 1
ATOM 783 C CA . VAL A 1 94 ? -19.764 3.236 7.832 1.00 65.25 94 VAL A CA 1
ATOM 784 C C . VAL A 1 94 ? -20.724 4.018 8.736 1.00 65.25 94 VAL A C 1
ATOM 786 O O . VAL A 1 94 ? -20.300 4.770 9.610 1.00 65.25 94 VAL A O 1
ATOM 789 N N . PHE A 1 95 ? -22.031 3.814 8.577 1.00 77.94 95 PHE A N 1
ATOM 790 C CA . PHE A 1 95 ? -23.061 4.585 9.274 1.00 77.94 95 PHE A CA 1
ATOM 791 C C . PHE A 1 95 ? -23.716 3.832 10.442 1.00 77.94 95 PHE A C 1
ATOM 793 O O . PHE A 1 95 ? -24.857 4.118 10.813 1.00 77.94 95 PHE A O 1
ATOM 800 N N . ALA A 1 96 ? -23.021 2.848 11.020 1.00 78.31 96 ALA A N 1
ATOM 801 C CA . ALA A 1 96 ? -23.470 2.152 12.224 1.00 78.31 96 ALA A CA 1
ATOM 802 C C . ALA A 1 96 ? -23.446 3.061 13.468 1.00 78.31 96 ALA A C 1
ATOM 804 O O . ALA A 1 96 ? -22.668 4.013 13.573 1.00 78.31 96 ALA A O 1
ATOM 805 N N . ARG A 1 97 ? -24.286 2.736 14.456 1.00 82.31 97 ARG A N 1
ATOM 806 C CA . ARG A 1 97 ? -24.308 3.430 15.748 1.00 82.31 97 ARG A CA 1
ATOM 807 C C . ARG A 1 97 ? -22.943 3.335 16.441 1.00 82.31 97 ARG A C 1
ATOM 809 O O . ARG A 1 97 ? -22.258 2.324 16.372 1.00 82.31 97 ARG A O 1
ATOM 816 N N . GLY A 1 98 ? -22.543 4.413 17.106 1.00 81.06 98 GLY A N 1
ATOM 817 C CA . GLY A 1 98 ? -21.265 4.522 17.803 1.00 81.06 98 GLY A CA 1
ATOM 818 C C . GLY A 1 98 ? -20.084 4.926 16.918 1.00 81.06 98 GLY A C 1
ATOM 819 O O . GLY A 1 98 ? -19.050 5.283 17.484 1.00 81.06 98 GLY A O 1
ATOM 820 N N . ARG A 1 99 ? -20.220 4.919 15.581 1.00 85.19 99 ARG A N 1
ATOM 821 C CA . ARG A 1 99 ? -19.194 5.432 14.657 1.00 85.19 99 ARG A CA 1
ATOM 822 C C . ARG A 1 99 ? -19.142 6.957 14.669 1.00 85.19 99 ARG A C 1
ATOM 824 O O . ARG A 1 99 ? -20.106 7.627 15.049 1.00 85.19 99 ARG A O 1
ATOM 831 N N . TRP A 1 100 ? -17.994 7.486 14.269 1.00 87.25 100 TRP A N 1
ATOM 832 C CA . TRP A 1 100 ? -17.739 8.916 14.193 1.00 87.25 100 TRP A CA 1
ATOM 833 C C . TRP A 1 100 ? -17.760 9.369 12.747 1.00 87.25 100 TRP A C 1
ATOM 835 O O . TRP A 1 100 ? -17.166 8.730 11.882 1.00 87.25 100 TRP A O 1
ATOM 845 N N . VAL A 1 101 ? -18.441 10.480 12.504 1.00 87.56 101 VAL A N 1
ATOM 846 C CA . VAL A 1 101 ? -18.557 11.080 11.179 1.00 87.56 101 VAL A CA 1
ATOM 847 C C . VAL A 1 101 ? -18.277 12.572 11.242 1.00 87.56 101 VAL A C 1
ATOM 849 O O . VAL A 1 101 ? -18.518 13.213 12.271 1.00 87.56 101 VAL A O 1
ATOM 852 N N . CYS A 1 102 ? -17.794 13.129 10.136 1.00 87.88 102 CYS A N 1
ATOM 853 C CA . CYS A 1 102 ? -17.807 14.566 9.909 1.00 87.88 102 CYS A CA 1
ATOM 854 C C . CYS A 1 102 ? -18.776 14.922 8.781 1.00 87.88 102 CYS A C 1
ATOM 856 O O . CYS A 1 102 ? -18.945 14.160 7.828 1.00 87.88 102 CYS A O 1
ATOM 858 N N . ASN A 1 103 ? -19.450 16.060 8.928 1.00 84.44 103 ASN A N 1
ATOM 859 C CA . ASN A 1 103 ? -20.311 16.623 7.899 1.00 84.44 103 ASN A CA 1
ATOM 860 C C . ASN A 1 103 ? -19.508 17.642 7.081 1.00 84.44 103 ASN A C 1
ATOM 862 O O . ASN A 1 103 ? -19.037 18.638 7.632 1.00 84.44 103 ASN A O 1
ATOM 866 N N . ASN A 1 104 ? -19.371 17.384 5.779 1.00 72.12 104 ASN A N 1
ATOM 867 C CA . ASN A 1 104 ? -18.573 18.193 4.851 1.00 72.12 104 ASN A CA 1
ATOM 868 C C . ASN A 1 104 ? -19.393 19.271 4.109 1.00 72.12 104 ASN A C 1
ATOM 870 O O . ASN A 1 104 ? -18.913 19.821 3.123 1.00 72.12 104 ASN A O 1
ATOM 874 N N . GLN A 1 105 ? -20.642 19.549 4.509 1.00 63.97 105 GLN A N 1
ATOM 875 C CA . GLN A 1 105 ? -21.496 20.526 3.810 1.00 63.97 105 GLN A CA 1
ATOM 876 C C . GLN A 1 105 ? -21.234 21.995 4.130 1.00 63.97 105 GLN A C 1
ATOM 878 O O . GLN A 1 105 ? -21.617 22.842 3.328 1.00 63.97 105 GLN A O 1
ATOM 883 N N . GLU A 1 106 ? -20.675 22.305 5.292 1.00 57.31 106 GLU A N 1
ATOM 884 C CA . GLU A 1 106 ? -20.575 23.681 5.774 1.00 57.31 106 GLU A CA 1
ATOM 885 C C . GLU A 1 106 ? -19.112 24.140 5.744 1.00 57.31 106 GLU A C 1
ATOM 887 O O . GLU A 1 106 ? -18.201 23.322 5.879 1.00 57.31 106 GLU A O 1
ATOM 892 N N . GLU A 1 107 ? -18.875 25.452 5.592 1.00 56.12 107 GLU A N 1
ATOM 893 C CA . GLU A 1 107 ? -17.530 26.065 5.675 1.00 56.12 107 GLU A CA 1
ATOM 894 C C . GLU A 1 107 ? -16.787 25.662 6.964 1.00 56.12 107 GLU A C 1
ATOM 896 O O . GLU A 1 107 ? -15.559 25.682 7.028 1.00 56.12 107 GLU A O 1
ATOM 901 N N . ASN A 1 108 ? -17.543 25.217 7.974 1.00 65.19 108 ASN A N 1
ATOM 902 C CA . ASN A 1 108 ? -17.049 24.590 9.184 1.00 65.19 108 ASN A CA 1
ATOM 903 C C . ASN A 1 108 ? -17.306 23.075 9.177 1.00 65.19 108 ASN A C 1
ATOM 905 O O . ASN A 1 108 ? -18.438 22.616 9.037 1.00 65.19 108 ASN A O 1
ATOM 909 N N . LYS A 1 109 ? -16.257 22.281 9.429 1.00 72.12 109 LYS A N 1
ATOM 910 C CA . LYS A 1 109 ? -16.391 20.838 9.677 1.00 72.12 109 LYS A CA 1
ATOM 911 C C . LYS A 1 109 ? -17.068 20.596 11.029 1.00 72.12 109 LYS A C 1
ATOM 913 O O . LYS A 1 109 ? -16.497 20.914 12.077 1.00 72.12 109 LYS A O 1
ATOM 918 N N . TYR A 1 110 ? -18.236 19.961 11.009 1.00 83.31 110 TYR A N 1
ATOM 919 C CA . TYR A 1 110 ? -18.904 19.474 12.217 1.00 83.31 110 TYR A CA 1
ATOM 920 C C . TYR A 1 110 ? -18.596 18.000 12.421 1.00 83.31 110 TYR A C 1
ATOM 922 O O . TYR A 1 110 ? -18.667 17.210 11.483 1.00 83.31 110 TYR A O 1
ATOM 930 N N . TYR A 1 111 ? -18.292 17.623 13.659 1.00 87.75 111 TYR A N 1
ATOM 931 C CA . TYR A 1 111 ? -17.975 16.249 14.034 1.00 87.75 111 TYR A CA 1
ATOM 932 C C . TYR A 1 111 ? -19.051 15.703 14.950 1.00 87.75 111 TYR A C 1
ATOM 934 O O . TYR A 1 111 ? -19.585 16.424 15.796 1.00 87.75 111 TYR A O 1
ATOM 942 N N . GLY A 1 112 ? -19.351 14.416 14.830 1.00 88.12 112 GLY A N 1
ATOM 943 C CA . GLY A 1 112 ? -20.293 13.812 15.745 1.00 88.12 112 GLY A CA 1
ATOM 944 C C . GLY A 1 112 ? -20.295 12.297 15.750 1.00 88.12 112 GLY A C 1
ATOM 945 O O . GLY A 1 112 ? -19.775 11.634 14.854 1.00 88.12 112 GLY A O 1
ATOM 946 N N . GLN A 1 113 ? -20.875 11.757 16.817 1.00 90.25 113 GLN A N 1
ATOM 947 C CA . GLN A 1 113 ? -21.019 10.321 17.017 1.00 90.25 113 GLN A CA 1
ATOM 948 C C . GLN A 1 113 ? -22.436 9.889 16.645 1.00 90.25 113 GLN A C 1
ATOM 950 O O . GLN A 1 113 ? -23.409 10.471 17.132 1.00 90.25 113 GLN A O 1
ATOM 955 N N . ILE A 1 114 ? -22.567 8.850 15.824 1.00 88.38 114 ILE A N 1
ATOM 956 C CA . ILE A 1 114 ? -23.864 8.313 15.411 1.00 88.38 114 ILE A CA 1
ATOM 957 C C . ILE A 1 114 ? -24.553 7.686 16.624 1.00 88.38 114 ILE A C 1
ATOM 959 O O . ILE A 1 114 ? -24.035 6.759 17.244 1.00 88.38 114 ILE A O 1
ATOM 963 N N . VAL A 1 115 ? -25.742 8.174 16.966 1.00 88.50 115 VAL A N 1
ATOM 964 C CA . VAL A 1 115 ? -26.569 7.644 18.063 1.00 88.50 115 VAL A CA 1
ATOM 965 C C . VAL A 1 115 ? -27.765 6.838 17.563 1.00 88.50 115 VAL A C 1
ATOM 967 O O . VAL A 1 115 ? -28.322 6.059 18.333 1.00 88.50 115 VAL A O 1
ATOM 970 N N . GLY A 1 116 ? -28.123 6.968 16.284 1.00 84.75 116 GLY A N 1
ATOM 971 C CA . GLY A 1 116 ? -29.205 6.209 15.665 1.00 84.75 116 GLY A CA 1
ATOM 972 C C . GLY A 1 116 ? -29.196 6.313 14.143 1.00 84.75 116 GLY A C 1
ATOM 973 O O . GLY A 1 116 ? -28.692 7.283 13.576 1.00 84.75 116 GLY A O 1
ATOM 974 N N . GLN A 1 117 ? -29.764 5.307 13.486 1.00 82.12 117 GLN A N 1
ATOM 975 C CA . GLN A 1 117 ? -30.049 5.339 12.053 1.00 82.12 117 GLN A CA 1
ATOM 976 C C . GLN A 1 117 ? -31.491 5.784 11.830 1.00 82.12 117 GLN A C 1
ATOM 978 O O . GLN A 1 117 ? -32.377 5.453 12.615 1.00 82.12 117 GLN A O 1
ATOM 983 N N . MET A 1 118 ? -31.718 6.543 10.761 1.00 79.00 118 MET A N 1
ATOM 984 C CA . MET A 1 118 ? -33.032 7.052 10.385 1.00 79.00 118 MET A CA 1
ATOM 985 C C . MET A 1 118 ? -33.364 6.611 8.950 1.00 79.00 118 MET A C 1
ATOM 987 O O . MET A 1 118 ? -32.460 6.409 8.133 1.00 79.00 118 MET A O 1
ATOM 991 N N . PRO A 1 119 ? -34.655 6.501 8.591 1.00 77.56 119 PRO A N 1
ATOM 992 C CA . PRO A 1 119 ? -35.059 6.253 7.212 1.00 77.56 119 PRO A CA 1
ATOM 993 C C . PRO A 1 119 ? -34.520 7.314 6.238 1.00 77.56 119 PRO A C 1
ATOM 995 O O . PRO A 1 119 ? -34.220 8.447 6.622 1.00 77.56 119 PRO A O 1
ATOM 998 N N . ARG A 1 120 ? -34.482 6.969 4.943 1.00 76.44 120 ARG A N 1
ATOM 999 C CA . ARG A 1 120 ? -34.114 7.878 3.836 1.00 76.44 120 ARG A CA 1
ATOM 1000 C C . ARG A 1 120 ? -32.679 8.423 3.911 1.00 76.44 120 ARG A C 1
ATOM 1002 O O . ARG A 1 120 ? -32.475 9.617 3.700 1.00 76.44 120 ARG A O 1
ATOM 1009 N N . LYS A 1 121 ? -31.689 7.554 4.169 1.00 82.00 121 LYS A N 1
ATOM 1010 C CA . LYS A 1 121 ? -30.253 7.913 4.147 1.00 82.00 121 LYS A CA 1
ATOM 1011 C C . LYS A 1 121 ? -29.922 9.052 5.127 1.00 82.00 121 LYS A C 1
ATOM 1013 O O . LYS A 1 121 ? -29.246 10.024 4.792 1.00 82.00 121 LYS A O 1
ATOM 1018 N N . ARG A 1 122 ? -30.457 8.956 6.347 1.00 86.25 122 ARG A N 1
ATOM 1019 C CA . ARG A 1 122 ? -30.230 9.922 7.428 1.00 86.25 122 ARG A CA 1
ATOM 1020 C C . ARG A 1 122 ? -29.704 9.219 8.668 1.00 86.25 122 ARG A C 1
ATOM 1022 O O . ARG A 1 122 ? -30.032 8.067 8.936 1.00 86.25 122 ARG A O 1
ATOM 1029 N N . ILE A 1 123 ? -28.916 9.945 9.442 1.00 87.81 123 ILE A N 1
ATOM 1030 C CA . ILE A 1 123 ? -28.364 9.487 10.712 1.00 87.81 123 ILE A CA 1
ATOM 1031 C C . ILE A 1 123 ? -28.626 10.530 11.783 1.00 87.81 123 ILE A C 1
ATOM 1033 O O . ILE A 1 123 ? -28.574 11.733 11.534 1.00 87.81 123 ILE A O 1
ATOM 1037 N N . GLN A 1 124 ? -28.923 10.055 12.983 1.00 90.50 124 GLN A N 1
ATOM 1038 C CA . GLN A 1 124 ? -28.991 10.892 14.162 1.00 90.50 124 GLN A CA 1
ATOM 1039 C C . GLN A 1 124 ? -27.601 10.919 14.797 1.00 90.50 124 GLN A C 1
ATOM 1041 O O . GLN A 1 124 ? -27.040 9.875 15.137 1.00 90.50 124 GLN A O 1
ATOM 1046 N N . VAL A 1 125 ? -27.041 12.114 14.937 1.00 89.44 125 VAL A N 1
ATOM 1047 C CA . VAL A 1 125 ? -25.654 12.345 15.325 1.00 89.44 125 VAL A CA 1
ATOM 1048 C C . VAL A 1 125 ? -25.622 13.264 16.535 1.00 89.44 125 VAL A C 1
ATOM 1050 O O . VAL A 1 125 ? -26.283 14.297 16.562 1.00 89.44 125 VAL A O 1
ATOM 1053 N N . ARG A 1 126 ? -24.854 12.892 17.558 1.00 89.81 126 ARG A N 1
ATOM 1054 C CA . ARG A 1 126 ? -24.541 13.782 18.676 1.00 89.81 126 ARG A CA 1
ATOM 1055 C C . ARG A 1 126 ? -23.326 14.616 18.311 1.00 89.81 126 ARG A C 1
ATOM 1057 O O . ARG A 1 126 ? -22.241 14.053 18.155 1.00 89.81 126 ARG A O 1
ATOM 1064 N N . GLU A 1 127 ? -23.518 15.921 18.174 1.00 88.62 127 GLU A N 1
ATOM 1065 C CA . GLU A 1 127 ? -22.477 16.836 17.712 1.00 88.62 127 GLU A CA 1
ATOM 1066 C C . GLU A 1 127 ? -21.430 17.095 18.793 1.00 88.62 127 GLU A C 1
ATOM 1068 O O . GLU A 1 127 ? -21.698 17.038 19.997 1.00 88.62 127 GLU A O 1
ATOM 1073 N N . TRP A 1 128 ? -20.212 17.374 18.349 1.00 86.31 128 TRP A N 1
ATOM 1074 C CA . TRP A 1 128 ? -19.100 17.778 19.188 1.00 86.31 128 TRP A CA 1
ATOM 1075 C C . TRP A 1 128 ? -18.509 19.069 18.650 1.00 86.31 128 TRP A C 1
ATOM 1077 O O . TRP A 1 128 ? -18.159 19.177 17.476 1.00 86.31 128 TRP A O 1
ATOM 1087 N N . THR A 1 129 ? -18.372 20.044 19.538 1.00 79.56 129 THR A N 1
ATOM 1088 C CA . THR A 1 129 ? -17.840 21.367 19.221 1.00 79.56 129 THR A CA 1
ATOM 1089 C C . THR A 1 129 ? -16.533 21.589 19.957 1.00 79.56 129 THR A C 1
ATOM 1091 O O . THR A 1 129 ? -16.309 21.054 21.047 1.00 79.56 129 THR A O 1
ATOM 1094 N N . ARG A 1 130 ? -15.631 22.363 19.353 1.00 76.94 130 ARG A N 1
ATOM 1095 C CA . ARG A 1 130 ? -14.345 22.695 19.961 1.00 76.94 130 ARG A CA 1
ATOM 1096 C C . ARG A 1 130 ? -14.441 24.059 20.637 1.00 76.94 130 ARG A C 1
ATOM 1098 O O . ARG A 1 130 ? -14.563 25.070 19.961 1.00 76.94 130 ARG A O 1
ATOM 1105 N N . SER A 1 131 ? -14.326 24.091 21.961 1.00 69.62 131 SER A N 1
ATOM 1106 C CA . SER A 1 131 ? -14.225 25.320 22.756 1.00 69.62 131 SER A CA 1
ATOM 1107 C C . SER A 1 131 ? -12.903 25.323 23.519 1.00 69.62 131 SER A C 1
ATOM 1109 O O . SER A 1 131 ? -12.575 24.348 24.193 1.00 69.62 131 SER A O 1
ATOM 1111 N N . HIS A 1 132 ? -12.105 26.389 23.390 1.00 62.94 132 HIS A N 1
ATOM 1112 C CA . HIS A 1 132 ? -10.847 26.579 24.135 1.00 62.94 132 HIS A CA 1
ATOM 1113 C C . HIS A 1 132 ? -9.929 25.338 24.135 1.00 62.94 132 HIS A C 1
ATOM 1115 O O . HIS A 1 132 ? -9.473 24.866 25.177 1.00 62.94 132 HIS A O 1
ATOM 1121 N N . ARG A 1 133 ? -9.685 24.775 22.941 1.00 66.44 133 ARG A N 1
ATOM 1122 C CA . ARG A 1 133 ? -8.888 23.549 22.709 1.00 66.44 133 ARG A CA 1
ATOM 1123 C C . ARG A 1 133 ? -9.465 22.255 23.311 1.00 66.44 133 ARG A C 1
ATOM 1125 O O . ARG A 1 133 ? -8.780 21.237 23.281 1.00 66.44 133 ARG A O 1
ATOM 1132 N N . ARG A 1 134 ? -10.708 22.249 23.798 1.00 70.44 134 ARG A N 1
ATOM 1133 C CA . ARG A 1 134 ? -11.411 21.052 24.282 1.00 70.44 134 ARG A CA 1
ATOM 1134 C C . ARG A 1 134 ? -12.616 20.739 23.410 1.00 70.44 134 ARG A C 1
ATOM 1136 O O . ARG A 1 134 ? -13.338 21.640 23.000 1.00 70.44 134 ARG A O 1
ATOM 1143 N N . TRP A 1 135 ? -12.843 19.455 23.169 1.00 78.38 135 TRP A N 1
ATOM 1144 C CA . TRP A 1 135 ? -14.062 18.980 22.531 1.00 78.38 135 TRP A CA 1
ATOM 1145 C C . TRP A 1 135 ? -15.155 18.786 23.580 1.00 78.38 135 TRP A C 1
ATOM 1147 O O . TRP A 1 135 ? -14.973 18.056 24.558 1.00 78.38 135 TRP A O 1
ATOM 1157 N N . THR A 1 136 ? -16.283 19.453 23.379 1.00 78.38 136 THR A N 1
ATOM 1158 C CA . THR A 1 136 ? -17.462 19.393 24.241 1.00 78.38 136 THR A CA 1
ATOM 1159 C C . THR A 1 136 ? -18.621 18.751 23.502 1.00 78.38 136 THR A C 1
ATOM 1161 O O . THR A 1 136 ? -18.809 18.967 22.307 1.00 78.38 136 THR A O 1
ATOM 1164 N N . LYS A 1 137 ? -19.395 17.946 24.232 1.00 81.75 137 LYS A N 1
ATOM 1165 C CA . LYS A 1 137 ? -20.607 17.309 23.715 1.00 81.75 137 LYS A CA 1
ATOM 1166 C C . LYS A 1 137 ? -21.687 18.370 23.541 1.00 81.75 137 LYS A C 1
ATOM 1168 O O . LYS A 1 137 ? -21.977 19.078 24.501 1.00 81.75 137 LYS A O 1
ATOM 1173 N N . GLY A 1 138 ? -22.249 18.450 22.345 1.00 80.75 138 GLY A N 1
ATOM 1174 C CA . GLY A 1 138 ? -23.394 19.285 22.019 1.00 80.75 138 GLY A CA 1
ATOM 1175 C C . GLY A 1 138 ? -24.678 18.473 21.876 1.00 80.75 138 GLY A C 1
ATOM 1176 O O . GLY A 1 138 ? -24.779 17.321 22.320 1.00 80.75 138 GLY A O 1
ATOM 1177 N N . ASP A 1 139 ? -25.653 19.102 21.228 1.00 85.81 139 ASP A N 1
ATOM 1178 C CA . ASP A 1 139 ? -26.974 18.537 21.000 1.00 85.81 139 ASP A CA 1
ATOM 1179 C C . ASP A 1 139 ? -26.972 17.427 19.950 1.00 85.81 139 ASP A C 1
ATOM 1181 O O . ASP A 1 139 ? -26.011 17.175 19.218 1.00 85.81 139 ASP A O 1
ATOM 1185 N N . THR A 1 140 ? -28.092 16.714 19.904 1.00 90.50 140 THR A N 1
ATOM 1186 C CA . THR A 1 140 ? -28.315 15.668 18.913 1.00 90.50 140 THR A CA 1
ATOM 1187 C C . THR A 1 140 ? -29.017 16.260 17.698 1.00 90.50 140 THR A C 1
ATOM 1189 O O . THR A 1 140 ? -30.087 16.848 17.829 1.00 90.50 140 THR A O 1
ATOM 1192 N N . ARG A 1 141 ? -28.433 16.079 16.513 1.00 89.25 141 ARG A N 1
ATOM 1193 C CA . ARG A 1 141 ? -28.951 16.566 15.231 1.00 89.25 141 ARG A CA 1
ATOM 1194 C C . ARG A 1 141 ? -29.140 15.428 14.235 1.00 89.25 141 ARG A C 1
ATOM 1196 O O . ARG A 1 141 ? -28.718 14.297 14.469 1.00 89.25 141 ARG A O 1
ATOM 1203 N N . VAL A 1 142 ? -29.816 15.717 13.128 1.00 90.12 142 VAL A N 1
ATOM 1204 C CA . VAL A 1 142 ? -30.026 14.762 12.033 1.00 90.12 142 VAL A CA 1
ATOM 1205 C C . VAL A 1 142 ? -29.197 15.198 10.836 1.00 90.12 142 VAL A C 1
ATOM 1207 O O . VAL A 1 142 ? -29.398 16.293 10.317 1.00 90.12 142 VAL A O 1
ATOM 1210 N N . TRP A 1 143 ? -28.291 14.334 10.388 1.00 88.50 143 TRP A N 1
ATOM 1211 C CA . TRP A 1 143 ? -27.432 14.566 9.228 1.00 88.50 143 TRP A CA 1
ATOM 1212 C C . TRP A 1 143 ? -27.804 13.621 8.079 1.00 88.50 143 TRP A C 1
ATOM 1214 O O . TRP A 1 143 ? -28.348 12.534 8.301 1.00 88.50 143 TRP A O 1
ATOM 1224 N N . LYS A 1 144 ? -27.537 14.034 6.835 1.00 85.75 144 LYS A N 1
ATOM 1225 C CA . LYS A 1 144 ? -27.717 13.181 5.649 1.00 85.75 144 LYS A CA 1
ATOM 1226 C C . LYS A 1 144 ? -26.440 12.375 5.395 1.00 85.75 144 LYS A C 1
ATOM 1228 O O . LYS A 1 144 ? -25.347 12.932 5.448 1.00 85.75 144 LYS A O 1
ATOM 1233 N N . THR A 1 145 ? -26.559 11.076 5.123 1.00 82.44 145 THR A N 1
ATOM 1234 C CA . THR A 1 145 ? -25.387 10.184 5.019 1.00 82.44 145 THR A CA 1
ATOM 1235 C C . THR A 1 145 ? -24.515 10.476 3.801 1.00 82.44 145 THR A C 1
ATOM 1237 O O . THR A 1 145 ? -23.313 10.281 3.872 1.00 82.44 145 THR A O 1
ATOM 1240 N N . ASP A 1 146 ? -25.084 10.986 2.704 1.00 80.88 146 ASP A N 1
ATOM 1241 C CA . ASP A 1 146 ? -24.353 11.392 1.487 1.00 80.88 146 ASP A CA 1
ATOM 1242 C C . ASP A 1 146 ? -23.414 12.588 1.707 1.00 80.88 146 ASP A C 1
ATOM 1244 O O . ASP A 1 146 ? -22.603 12.919 0.846 1.00 80.88 146 ASP A O 1
ATOM 1248 N N . LYS A 1 147 ? -23.545 13.252 2.855 1.00 81.50 147 LYS A N 1
ATOM 1249 C CA . LYS A 1 147 ? -22.758 14.417 3.266 1.00 81.50 147 LYS A CA 1
ATOM 1250 C C . LYS A 1 147 ? -21.802 14.119 4.411 1.00 81.50 147 LYS A C 1
ATOM 1252 O O . LYS A 1 147 ? -21.075 15.005 4.855 1.00 81.50 147 LYS A O 1
ATOM 1257 N N . CYS A 1 148 ? -21.827 12.879 4.886 1.00 81.56 148 CYS A N 1
ATOM 1258 C CA . CYS A 1 148 ? -21.046 12.431 6.015 1.00 81.56 148 CYS A CA 1
ATOM 1259 C C . CYS A 1 148 ? -19.935 11.502 5.539 1.00 81.56 148 CYS A C 1
ATOM 1261 O O . CYS A 1 148 ? -20.187 10.584 4.761 1.00 81.56 148 CYS A O 1
ATOM 1263 N N . VAL A 1 149 ? -18.733 11.694 6.068 1.00 81.69 149 VAL A N 1
ATOM 1264 C CA . VAL A 1 149 ? -17.628 10.742 5.908 1.00 81.69 149 VAL A CA 1
ATOM 1265 C C . VAL A 1 149 ? -17.197 10.228 7.272 1.00 81.69 149 VAL A C 1
ATOM 1267 O O . VAL A 1 149 ? -17.346 10.924 8.279 1.00 81.69 149 VAL A O 1
ATOM 1270 N N . GLU A 1 150 ? -16.718 8.987 7.325 1.00 84.25 150 GLU A N 1
ATOM 1271 C CA . GLU A 1 150 ? -16.209 8.410 8.567 1.00 84.25 150 GLU A CA 1
ATOM 1272 C C . GLU A 1 150 ? -14.932 9.141 9.002 1.00 84.25 150 GLU A C 1
ATOM 1274 O O . GLU A 1 150 ? -14.098 9.507 8.175 1.00 84.25 150 GLU A O 1
ATOM 1279 N N . VAL A 1 151 ? -14.744 9.315 10.310 1.00 83.38 151 VAL A N 1
ATOM 1280 C CA . VAL A 1 151 ? -13.525 9.903 10.879 1.00 83.38 151 VAL A CA 1
ATOM 1281 C C . VAL A 1 151 ? -13.005 9.083 12.054 1.00 83.38 151 VAL A C 1
ATOM 1283 O O . VAL A 1 151 ? -13.757 8.413 12.762 1.00 83.38 151 VAL A O 1
ATOM 1286 N N . MET A 1 152 ? -11.703 9.175 12.305 1.00 83.62 152 MET A N 1
ATOM 1287 C CA . MET A 1 152 ? -11.078 8.639 13.507 1.00 83.62 152 MET A CA 1
ATOM 1288 C C . MET A 1 152 ? -11.206 9.637 14.654 1.00 83.62 152 MET A C 1
ATOM 1290 O O . MET A 1 152 ? -10.885 10.817 14.507 1.00 83.62 152 MET A O 1
ATOM 1294 N N . ALA A 1 153 ? -11.602 9.152 15.828 1.00 81.06 153 ALA A N 1
ATOM 1295 C CA . ALA A 1 153 ? -11.640 9.940 17.053 1.00 81.06 153 ALA A CA 1
ATOM 1296 C C . ALA A 1 153 ? -10.540 9.467 18.009 1.00 81.06 153 ALA A C 1
ATOM 1298 O O . ALA A 1 153 ? -10.495 8.298 18.392 1.00 81.06 153 ALA A O 1
ATOM 1299 N N . LYS A 1 154 ? -9.653 10.377 18.423 1.00 75.44 154 LYS A N 1
ATOM 1300 C CA . LYS A 1 154 ? -8.577 10.078 19.373 1.00 75.44 154 LYS A CA 1
ATOM 1301 C C . LYS A 1 154 ? -8.970 10.505 20.784 1.00 75.44 154 LYS A C 1
ATOM 1303 O O . LYS A 1 154 ? -9.165 11.693 21.056 1.00 75.44 154 LYS A O 1
ATOM 1308 N N . GLY A 1 155 ? -9.047 9.532 21.688 1.00 66.62 155 GLY A N 1
ATOM 1309 C CA . GLY A 1 155 ? -9.260 9.749 23.119 1.00 66.62 155 GLY A CA 1
ATOM 1310 C C . GLY A 1 155 ? -7.967 10.044 23.892 1.00 66.62 155 GLY A C 1
ATOM 1311 O O . GLY A 1 155 ? -6.875 9.647 23.489 1.00 66.62 155 GLY A O 1
ATOM 1312 N N . SER A 1 156 ? -8.088 10.739 25.023 1.00 65.50 156 SER A N 1
ATOM 1313 C CA . SER A 1 156 ? -7.060 10.863 26.060 1.00 65.50 156 SER A CA 1
ATOM 1314 C C . SER A 1 156 ? -7.113 9.689 27.033 1.00 65.50 156 SER A C 1
ATOM 1316 O O . SER A 1 156 ? -8.156 9.057 27.192 1.00 65.50 156 SER A O 1
ATOM 1318 N N . ALA A 1 157 ? -6.036 9.488 27.799 1.00 57.06 157 ALA A N 1
ATOM 1319 C CA . ALA A 1 157 ? -6.037 8.599 28.969 1.00 57.06 157 ALA A CA 1
ATOM 1320 C C . ALA A 1 157 ? -7.102 8.987 30.020 1.00 57.06 157 ALA A C 1
ATOM 1322 O O . ALA A 1 157 ? -7.540 8.163 30.812 1.00 57.06 157 ALA A O 1
ATOM 1323 N N . THR A 1 158 ? -7.558 10.244 30.001 1.00 59.38 158 THR A N 1
ATOM 1324 C CA . THR A 1 158 ? -8.650 10.773 30.834 1.00 59.38 158 THR A CA 1
ATOM 1325 C C . THR A 1 158 ? -10.016 10.726 30.141 1.00 59.38 158 THR A C 1
ATOM 1327 O O . THR A 1 158 ? -10.953 11.408 30.561 1.00 59.38 158 THR A O 1
ATOM 1330 N N . ASN A 1 159 ? -10.146 9.932 29.073 1.00 58.03 159 ASN A N 1
ATOM 1331 C CA . ASN A 1 159 ? -11.397 9.679 28.368 1.00 58.03 159 ASN A CA 1
ATOM 1332 C C . ASN A 1 159 ? -12.071 10.963 27.816 1.00 58.03 159 ASN A C 1
ATOM 1334 O O . ASN A 1 159 ? -13.295 11.153 27.871 1.00 58.03 159 ASN A O 1
ATOM 1338 N N . ARG A 1 160 ? -11.252 11.872 27.280 1.00 66.88 160 ARG A N 1
ATOM 1339 C CA . ARG A 1 160 ? -11.685 13.063 26.536 1.00 66.88 160 ARG A CA 1
ATOM 1340 C C . ARG A 1 160 ? -11.287 12.913 25.079 1.00 66.88 160 ARG A C 1
ATOM 1342 O O . ARG A 1 160 ? -10.170 12.497 24.808 1.00 66.88 160 ARG A O 1
ATOM 1349 N N . ILE A 1 161 ? -12.159 13.288 24.149 1.00 72.19 161 ILE A N 1
ATOM 1350 C CA . ILE A 1 161 ? -11.744 13.397 22.750 1.00 72.19 161 ILE A CA 1
ATOM 1351 C C . ILE A 1 161 ? -10.768 14.569 22.643 1.00 72.19 161 ILE A C 1
ATOM 1353 O O . ILE A 1 161 ? -11.077 15.682 23.074 1.00 72.19 161 ILE A O 1
ATOM 1357 N N . ILE A 1 162 ? -9.570 14.298 22.133 1.00 71.12 162 ILE A N 1
ATOM 1358 C CA . ILE A 1 162 ? -8.518 15.301 21.934 1.00 71.12 162 ILE A CA 1
ATOM 1359 C C . ILE A 1 162 ? -8.524 15.774 20.480 1.00 71.12 162 ILE A C 1
ATOM 1361 O O . ILE A 1 162 ? -8.282 16.947 20.202 1.00 71.12 162 ILE A O 1
ATOM 1365 N N . GLU A 1 163 ? -8.814 14.870 19.547 1.00 77.31 163 GLU A N 1
ATOM 1366 C CA . GLU A 1 163 ? -8.584 15.099 18.127 1.00 77.31 163 GLU A CA 1
ATOM 1367 C C . GLU A 1 163 ? -9.537 14.247 17.282 1.00 77.31 163 GLU A C 1
ATOM 1369 O O . GLU A 1 163 ? -9.805 13.093 17.625 1.00 77.31 163 GLU A O 1
ATOM 1374 N N . PHE A 1 164 ? -10.005 14.813 16.171 1.00 79.12 164 PHE A N 1
ATOM 1375 C CA . PHE A 1 164 ? -10.609 14.070 15.070 1.00 79.12 164 PHE A CA 1
ATOM 1376 C C . PHE A 1 164 ? -9.652 14.104 13.885 1.00 79.12 164 PHE A C 1
ATOM 1378 O O . PHE A 1 164 ? -9.027 15.134 13.629 1.00 79.12 164 PHE A O 1
ATOM 1385 N N . ARG A 1 165 ? -9.530 12.983 13.180 1.00 75.12 165 ARG A N 1
ATOM 1386 C CA . ARG A 1 165 ? -8.744 12.871 11.952 1.00 75.12 165 ARG A CA 1
ATOM 1387 C C . ARG A 1 165 ? -9.606 12.254 10.875 1.00 75.12 165 ARG A C 1
ATOM 1389 O O . ARG A 1 165 ? -10.306 11.281 11.147 1.00 75.12 165 ARG A O 1
ATOM 1396 N N . ASP A 1 166 ? -9.513 12.786 9.669 1.00 72.38 166 ASP A N 1
ATOM 1397 C CA . ASP A 1 166 ? -10.178 12.185 8.521 1.00 72.38 166 ASP A CA 1
ATOM 1398 C C . ASP A 1 166 ? -9.650 10.752 8.331 1.00 72.38 166 ASP A C 1
ATOM 1400 O O . ASP A 1 166 ? -8.449 10.485 8.491 1.00 72.38 166 ASP A O 1
ATOM 1404 N N . LEU A 1 167 ? -10.557 9.807 8.064 1.00 64.62 167 LEU A N 1
ATOM 1405 C CA . LEU A 1 167 ? -10.149 8.473 7.645 1.00 64.62 167 LEU A CA 1
ATOM 1406 C C . LEU A 1 167 ? -9.580 8.606 6.245 1.00 64.62 167 LEU A C 1
ATOM 1408 O O . LEU A 1 167 ? -10.315 8.808 5.285 1.00 64.62 167 LEU A O 1
ATOM 1412 N N . ARG A 1 168 ? -8.255 8.523 6.152 1.00 50.12 168 ARG A N 1
ATOM 1413 C CA . ARG A 1 168 ? -7.575 8.509 4.864 1.00 50.12 168 ARG A CA 1
ATOM 1414 C C . ARG A 1 168 ? -8.117 7.337 4.063 1.00 50.12 168 ARG A C 1
ATOM 1416 O O . ARG A 1 168 ? -8.105 6.195 4.537 1.00 50.12 168 ARG A O 1
ATOM 1423 N N . THR A 1 169 ? -8.557 7.617 2.845 1.00 44.94 169 THR A N 1
ATOM 1424 C CA . THR A 1 169 ? -8.846 6.570 1.869 1.00 44.94 169 THR A CA 1
ATOM 1425 C C . THR A 1 169 ? -7.577 5.718 1.712 1.00 44.94 169 THR A C 1
ATOM 1427 O O . THR A 1 169 ? -6.471 6.234 1.876 1.00 44.94 169 THR A O 1
ATOM 1430 N N . ILE A 1 170 ? -7.672 4.421 1.391 1.00 40.81 170 ILE A N 1
ATOM 1431 C CA . ILE A 1 170 ? -6.472 3.572 1.191 1.00 40.81 170 ILE A CA 1
ATOM 1432 C C . ILE A 1 170 ? -5.494 4.214 0.174 1.00 40.81 170 ILE A C 1
ATOM 1434 O O . ILE A 1 170 ? -4.287 4.032 0.286 1.00 40.81 170 ILE A O 1
ATOM 1438 N N . GLN A 1 171 ? -6.006 5.029 -0.757 1.00 34.94 171 GLN A N 1
ATOM 1439 C CA . GLN A 1 171 ? -5.226 5.859 -1.685 1.00 34.94 171 GLN A CA 1
ATOM 1440 C C . GLN A 1 171 ? -4.478 7.041 -1.032 1.00 34.94 171 GLN A C 1
ATOM 1442 O O . GLN A 1 171 ? -3.383 7.369 -1.470 1.00 34.94 171 GLN A O 1
ATOM 1447 N N . GLU A 1 172 ? -5.019 7.662 0.016 1.00 33.50 172 GLU A N 1
ATOM 1448 C CA . GLU A 1 172 ? -4.452 8.858 0.665 1.00 33.50 172 GLU A CA 1
ATOM 1449 C C . GLU A 1 172 ? -3.481 8.518 1.806 1.00 33.50 172 GLU A C 1
ATOM 1451 O O . GLU A 1 172 ? -2.658 9.341 2.199 1.00 33.50 172 GLU A O 1
ATOM 1456 N N . MET A 1 173 ? -3.535 7.297 2.359 1.00 36.75 173 MET A N 1
ATOM 1457 C CA . MET A 1 173 ? -2.514 6.830 3.311 1.00 36.75 173 MET A CA 1
ATOM 1458 C C . MET A 1 173 ? -1.133 6.699 2.661 1.00 36.75 173 MET A C 1
ATOM 1460 O O . MET A 1 173 ? -0.134 6.838 3.368 1.00 36.75 173 MET A O 1
ATOM 1464 N N . ASP A 1 174 ? -1.086 6.451 1.350 1.00 34.25 174 ASP A N 1
ATOM 1465 C CA . ASP A 1 174 ? 0.160 6.352 0.593 1.00 34.25 174 ASP A CA 1
ATOM 1466 C C . ASP A 1 174 ? 0.746 7.741 0.277 1.00 34.25 174 ASP A C 1
ATOM 1468 O O . ASP A 1 174 ? 1.946 7.917 0.455 1.00 34.25 174 ASP A O 1
ATOM 1472 N N . SER A 1 175 ? -0.073 8.758 -0.028 1.00 32.53 175 SER A N 1
ATOM 1473 C CA . SER A 1 175 ? 0.419 10.112 -0.345 1.00 32.53 175 SER A CA 1
ATOM 1474 C C . SER A 1 175 ? 0.935 10.900 0.868 1.00 32.53 175 SER A C 1
ATOM 1476 O O . SER A 1 175 ? 1.948 11.586 0.774 1.00 32.53 175 SER A O 1
ATOM 1478 N N . THR A 1 176 ? 0.319 10.778 2.053 1.00 37.31 176 THR A N 1
ATOM 1479 C CA . THR A 1 176 ? 0.783 11.562 3.224 1.00 37.31 176 THR A CA 1
ATOM 1480 C C . THR A 1 176 ? 2.065 11.018 3.867 1.00 37.31 176 THR A C 1
ATOM 1482 O O . THR A 1 176 ? 2.631 11.668 4.744 1.00 37.31 176 THR A O 1
ATOM 1485 N N . ILE A 1 177 ? 2.499 9.798 3.526 1.00 39.53 177 ILE A N 1
ATOM 1486 C CA . ILE A 1 177 ? 3.812 9.292 3.960 1.00 39.53 177 ILE A CA 1
ATOM 1487 C C . ILE A 1 177 ? 4.925 9.952 3.138 1.00 39.53 177 ILE A C 1
ATOM 1489 O O . ILE A 1 177 ? 6.000 10.180 3.692 1.00 39.53 177 ILE A O 1
ATOM 1493 N N . ASP A 1 178 ? 4.640 10.307 1.885 1.00 34.06 178 ASP A N 1
ATOM 1494 C CA . ASP A 1 178 ? 5.574 10.998 0.998 1.00 34.06 178 ASP A CA 1
ATOM 1495 C C . ASP A 1 178 ? 5.668 12.499 1.359 1.00 34.06 178 ASP A C 1
ATOM 1497 O O . ASP A 1 178 ? 6.770 13.011 1.543 1.00 34.06 178 ASP A O 1
ATOM 1501 N N . GLU A 1 179 ? 4.548 13.172 1.668 1.00 37.38 179 GLU A N 1
ATOM 1502 C CA . GLU A 1 179 ? 4.547 14.598 2.075 1.00 37.38 179 GLU A CA 1
ATOM 1503 C C . GLU A 1 179 ? 5.264 14.883 3.412 1.00 37.38 179 GLU A C 1
ATOM 1505 O O . GLU A 1 179 ? 5.824 15.961 3.615 1.00 37.38 179 GLU A O 1
ATOM 1510 N N . ILE A 1 180 ? 5.292 13.928 4.353 1.00 40.44 180 ILE A N 1
ATOM 1511 C CA . ILE A 1 180 ? 6.031 14.101 5.621 1.00 40.44 180 ILE A CA 1
ATOM 1512 C C . ILE A 1 180 ? 7.555 14.005 5.394 1.00 40.44 180 ILE A C 1
ATOM 1514 O O . ILE A 1 180 ? 8.319 14.472 6.240 1.00 40.44 180 ILE A O 1
ATOM 1518 N N . GLN A 1 181 ? 8.013 13.452 4.263 1.00 39.75 181 GLN A N 1
ATOM 1519 C CA . GLN A 1 181 ? 9.433 13.447 3.887 1.00 39.75 181 GLN A CA 1
ATOM 1520 C C . GLN A 1 181 ? 9.836 14.637 2.994 1.00 39.75 181 GLN A C 1
ATOM 1522 O O . GLN A 1 181 ? 11.027 14.927 2.930 1.00 39.75 181 GLN A O 1
ATOM 1527 N N . GLU A 1 182 ? 8.889 15.357 2.380 1.00 36.94 182 GLU A N 1
ATOM 1528 C CA . GLU A 1 182 ? 9.168 16.495 1.479 1.00 36.94 182 GLU A CA 1
ATOM 1529 C C . GLU A 1 182 ? 9.242 17.873 2.159 1.00 36.94 182 GLU A C 1
ATOM 1531 O O . GLU A 1 182 ? 9.653 18.844 1.533 1.00 36.94 182 GLU A O 1
ATOM 1536 N N . ASN A 1 183 ? 8.953 17.995 3.460 1.00 33.34 183 ASN A N 1
ATOM 1537 C CA . ASN A 1 183 ? 9.151 19.260 4.191 1.00 33.34 183 ASN A CA 1
ATOM 1538 C C . ASN A 1 183 ? 10.608 19.501 4.640 1.00 33.34 183 ASN A C 1
ATOM 1540 O O . ASN A 1 183 ? 10.860 20.060 5.710 1.00 33.34 183 ASN A O 1
ATOM 1544 N N . VAL A 1 184 ? 11.573 19.115 3.804 1.00 37.53 184 VAL A N 1
ATOM 1545 C CA . VAL A 1 184 ? 12.931 19.660 3.844 1.00 37.53 184 VAL A CA 1
ATOM 1546 C C . VAL A 1 184 ? 13.186 20.321 2.495 1.00 37.53 184 VAL A C 1
ATOM 1548 O O . VAL A 1 184 ? 13.378 19.649 1.492 1.00 37.53 184 VAL A O 1
ATOM 1551 N N . GLU A 1 185 ? 13.186 21.652 2.546 1.00 32.69 185 GLU A N 1
ATOM 1552 C CA . GLU A 1 185 ? 13.622 22.597 1.514 1.00 32.69 185 GLU A CA 1
ATOM 1553 C C . GLU A 1 185 ? 12.679 22.806 0.323 1.00 32.69 185 GLU A C 1
ATOM 1555 O O . GLU A 1 185 ? 12.679 22.106 -0.684 1.00 32.69 185 GLU A O 1
ATOM 1560 N N . GLY A 1 186 ? 11.923 23.902 0.418 1.00 32.09 186 GLY A N 1
ATOM 1561 C CA . GLY A 1 186 ? 11.378 24.552 -0.758 1.00 32.09 186 GLY A CA 1
ATOM 1562 C C . GLY A 1 186 ? 12.492 25.182 -1.588 1.00 32.09 186 GLY A C 1
ATOM 1563 O O . GLY A 1 186 ? 13.274 25.974 -1.074 1.00 32.09 186 GLY A O 1
ATOM 1564 N N . GLN A 1 187 ? 12.510 24.872 -2.878 1.00 27.70 187 GLN A N 1
ATOM 1565 C CA . GLN A 1 1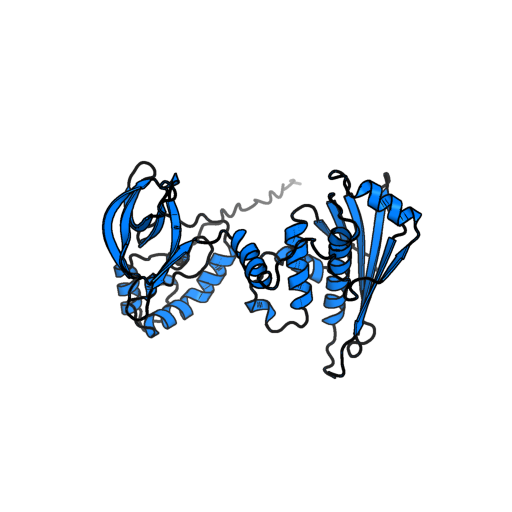87 ? 12.536 25.813 -4.000 1.00 27.70 187 GLN A CA 1
ATOM 1566 C C . GLN A 1 187 ? 12.407 25.002 -5.296 1.00 27.70 187 GLN A C 1
ATOM 1568 O O . GLN A 1 187 ? 12.783 23.838 -5.353 1.00 27.70 187 GLN A O 1
ATOM 1573 N N . GLY A 1 188 ? 11.764 25.601 -6.299 1.00 38.78 188 GLY A N 1
ATOM 1574 C CA . GLY A 1 188 ? 11.293 24.923 -7.503 1.00 38.78 188 GLY A CA 1
ATOM 1575 C C . GLY A 1 188 ? 12.367 24.230 -8.349 1.00 38.78 188 GLY A C 1
ATOM 1576 O O . GLY A 1 188 ? 13.563 24.463 -8.203 1.00 38.78 188 GLY A O 1
ATOM 1577 N N . VAL A 1 189 ? 11.850 23.451 -9.307 1.00 31.08 189 VAL A N 1
ATOM 1578 C CA . VAL A 1 189 ? 12.507 22.471 -10.193 1.00 31.08 189 VAL A CA 1
ATOM 1579 C C . VAL A 1 189 ? 12.656 21.104 -9.521 1.00 31.08 189 VAL A C 1
ATOM 1581 O O . VAL A 1 189 ? 13.562 20.888 -8.727 1.00 31.08 189 VAL A O 1
ATOM 1584 N N . THR A 1 190 ? 11.771 20.162 -9.874 1.00 31.17 190 THR A N 1
ATOM 1585 C CA . THR A 1 190 ? 11.923 18.730 -9.562 1.00 31.17 190 THR A CA 1
ATOM 1586 C C . THR A 1 190 ? 13.334 18.285 -9.953 1.00 31.17 190 THR A C 1
ATOM 1588 O O . THR A 1 190 ? 13.646 18.286 -11.151 1.00 31.17 190 THR A O 1
ATOM 1591 N N . PRO A 1 191 ? 14.206 17.932 -8.994 1.00 34.84 191 PRO A N 1
ATOM 1592 C CA . PRO A 1 191 ? 15.510 17.384 -9.318 1.00 34.84 191 PRO A CA 1
ATOM 1593 C C . PRO A 1 191 ? 15.286 16.077 -10.079 1.00 34.84 191 PRO A C 1
ATOM 1595 O O . PRO A 1 191 ? 14.455 15.267 -9.671 1.00 34.84 191 PRO A O 1
ATOM 1598 N N . LYS A 1 192 ? 16.013 15.847 -11.179 1.00 47.53 192 LYS A N 1
ATOM 1599 C CA . LYS A 1 192 ? 16.120 14.488 -11.724 1.00 47.53 192 LYS A CA 1
ATOM 1600 C C . LYS A 1 192 ? 16.604 13.584 -10.588 1.00 47.53 192 LYS A C 1
ATOM 1602 O O . LYS A 1 192 ? 17.675 13.851 -10.034 1.00 47.53 192 LYS A O 1
ATOM 1607 N N . ASP A 1 193 ? 15.817 12.568 -10.229 1.00 54.53 193 ASP A N 1
ATOM 1608 C CA . ASP A 1 193 ? 16.220 11.535 -9.272 1.00 54.53 193 ASP A CA 1
ATOM 1609 C C . ASP A 1 193 ? 17.612 11.033 -9.686 1.00 54.53 193 ASP A C 1
ATOM 1611 O O . ASP A 1 193 ? 17.800 10.526 -10.792 1.00 54.53 193 ASP A O 1
ATOM 1615 N N . LYS A 1 194 ? 18.631 11.247 -8.843 1.00 52.81 194 LYS A N 1
ATOM 1616 C CA . LYS A 1 194 ? 20.001 10.843 -9.180 1.00 52.81 194 LYS A CA 1
ATOM 1617 C C . LYS A 1 194 ? 20.046 9.321 -9.310 1.00 52.81 194 LYS A C 1
ATOM 1619 O O . LYS A 1 194 ? 19.701 8.618 -8.363 1.00 52.81 194 LYS A O 1
ATOM 1624 N N . ASN A 1 195 ? 20.546 8.814 -10.436 1.00 64.44 195 ASN A N 1
ATOM 1625 C CA . ASN A 1 195 ? 20.849 7.394 -10.597 1.00 64.44 195 ASN A CA 1
ATOM 1626 C C . ASN A 1 195 ? 21.902 6.966 -9.555 1.00 64.44 195 ASN A C 1
ATOM 1628 O O . ASN A 1 195 ? 23.092 7.246 -9.696 1.00 64.44 195 ASN A O 1
ATOM 1632 N N . VAL A 1 196 ? 21.461 6.275 -8.503 1.00 61.44 196 VAL A N 1
ATOM 1633 C CA . VAL A 1 196 ? 22.302 5.756 -7.406 1.00 61.44 196 VAL A CA 1
ATOM 1634 C C . VAL A 1 196 ? 22.985 4.422 -7.751 1.00 61.44 196 VAL A C 1
ATOM 1636 O O . VAL A 1 196 ? 23.299 3.631 -6.865 1.00 61.44 196 VAL A O 1
ATOM 1639 N N . GLY A 1 197 ? 23.208 4.150 -9.041 1.00 62.16 197 GLY A N 1
ATOM 1640 C CA . GLY A 1 197 ? 23.743 2.878 -9.539 1.00 62.16 197 GLY A CA 1
ATOM 1641 C C . GLY A 1 197 ? 22.669 1.841 -9.877 1.00 62.16 197 GLY A C 1
ATOM 1642 O O . GLY A 1 197 ? 22.974 0.652 -9.961 1.00 62.16 197 GLY A O 1
ATOM 1643 N N . LEU A 1 198 ? 21.420 2.279 -10.078 1.00 72.31 198 LEU A N 1
ATOM 1644 C CA . LEU A 1 198 ? 20.321 1.416 -10.510 1.00 72.31 198 LEU A CA 1
ATOM 1645 C C . LEU A 1 198 ? 20.459 0.992 -11.972 1.00 72.31 198 LEU A C 1
ATOM 1647 O O . LEU A 1 198 ? 19.929 -0.049 -12.324 1.00 72.31 198 LEU A O 1
ATOM 1651 N N . TRP A 1 199 ? 21.179 1.726 -12.816 1.00 75.69 199 TRP A N 1
ATOM 1652 C CA . TRP A 1 199 ? 21.496 1.292 -14.179 1.00 75.69 199 TRP A CA 1
ATOM 1653 C C . TRP A 1 199 ? 22.837 1.844 -14.648 1.00 75.69 199 TRP A C 1
ATOM 1655 O O . TRP A 1 199 ? 23.173 3.000 -14.396 1.00 75.69 199 TRP A O 1
ATOM 1665 N N . ASN A 1 200 ? 23.577 1.028 -15.387 1.00 79.12 200 ASN A N 1
ATOM 1666 C CA . ASN A 1 200 ? 24.620 1.462 -16.302 1.00 79.12 200 ASN A CA 1
ATOM 1667 C C . ASN A 1 200 ? 24.156 1.120 -17.720 1.00 79.12 200 ASN A C 1
ATOM 1669 O O . ASN A 1 200 ? 23.965 -0.057 -18.025 1.00 79.12 200 ASN A O 1
ATOM 1673 N N . LEU A 1 201 ? 23.895 2.151 -18.523 1.00 80.19 201 LEU A N 1
ATOM 1674 C CA . LEU A 1 201 ? 23.209 2.029 -19.807 1.00 80.19 201 LEU A CA 1
ATOM 1675 C C . LEU A 1 201 ? 24.172 1.614 -20.920 1.00 80.19 201 LEU A C 1
ATOM 1677 O O . LEU A 1 201 ? 25.254 2.183 -21.063 1.00 80.19 201 LEU A O 1
ATOM 1681 N N . GLY A 1 202 ? 23.729 0.662 -21.732 1.00 72.75 202 GLY A N 1
ATOM 1682 C CA . GLY A 1 202 ? 24.305 0.291 -23.016 1.00 72.75 202 GLY A CA 1
ATOM 1683 C C . GLY A 1 202 ? 23.305 0.581 -24.134 1.00 72.75 202 GLY A C 1
ATOM 1684 O O . GLY A 1 202 ? 22.106 0.357 -23.984 1.00 72.75 202 GLY A O 1
ATOM 1685 N N . GLY A 1 203 ? 23.782 1.131 -25.248 1.00 76.25 203 GLY A N 1
ATOM 1686 C CA . GLY A 1 203 ? 22.957 1.366 -26.431 1.00 76.25 203 GLY A CA 1
ATOM 1687 C C . GLY A 1 203 ? 23.524 2.427 -27.365 1.00 76.25 203 GLY A C 1
ATOM 1688 O O . GLY A 1 203 ? 24.465 3.140 -27.009 1.00 76.25 203 GLY A O 1
ATOM 1689 N N . VAL A 1 204 ? 22.937 2.540 -28.554 1.00 69.94 204 VAL A N 1
ATOM 1690 C CA . VAL A 1 204 ? 23.317 3.533 -29.573 1.00 69.94 204 VAL A CA 1
ATOM 1691 C C . VAL A 1 204 ? 22.366 4.733 -29.566 1.00 69.94 204 VAL A C 1
ATOM 1693 O O . VAL A 1 204 ? 21.208 4.624 -29.157 1.00 69.94 204 VAL A O 1
ATOM 1696 N N . MET A 1 205 ? 22.855 5.903 -29.991 1.00 66.50 205 MET A N 1
ATOM 1697 C CA . MET A 1 205 ? 22.120 7.178 -29.919 1.00 66.50 205 MET A CA 1
ATOM 1698 C C . MET A 1 205 ? 20.780 7.130 -30.668 1.00 66.50 205 MET A C 1
ATOM 1700 O O . MET A 1 205 ? 19.788 7.724 -30.234 1.00 66.50 205 MET A O 1
ATOM 1704 N N . GLU A 1 206 ? 20.733 6.389 -31.771 1.00 70.50 206 GLU A N 1
ATOM 1705 C CA . GLU A 1 206 ? 19.540 6.173 -32.581 1.00 70.50 206 GLU A CA 1
ATOM 1706 C C . GLU A 1 206 ? 18.426 5.500 -31.768 1.00 70.50 206 GLU A C 1
ATOM 1708 O O . GLU A 1 206 ? 17.277 5.947 -31.806 1.00 70.50 206 GLU A O 1
ATOM 1713 N N . SER A 1 207 ? 18.766 4.487 -30.967 1.00 74.69 207 SER A N 1
ATOM 1714 C CA . SER A 1 207 ? 17.813 3.759 -30.124 1.00 74.69 207 SER A CA 1
ATOM 1715 C C . SER A 1 207 ? 17.233 4.644 -29.017 1.00 74.69 207 SER A C 1
ATOM 1717 O O . SER A 1 207 ? 16.028 4.609 -28.761 1.00 74.69 207 SER A O 1
ATOM 1719 N N . TYR A 1 208 ? 18.051 5.504 -28.401 1.00 72.62 208 TYR A N 1
ATOM 1720 C CA . TYR A 1 208 ? 17.568 6.470 -27.405 1.00 72.62 208 TYR A CA 1
ATOM 1721 C C . TYR A 1 208 ? 16.654 7.529 -28.024 1.00 72.62 208 TYR A C 1
ATOM 1723 O O . TYR A 1 208 ? 15.614 7.863 -27.457 1.00 72.62 208 TYR A O 1
ATOM 1731 N N . THR A 1 209 ? 17.010 8.025 -29.209 1.00 70.94 209 THR A N 1
ATOM 1732 C CA . THR A 1 209 ? 16.202 9.015 -29.933 1.00 70.94 209 THR A CA 1
ATOM 1733 C C . THR A 1 209 ? 14.844 8.423 -30.314 1.00 70.94 209 THR A C 1
ATOM 1735 O O . THR A 1 209 ? 13.806 9.063 -30.136 1.00 70.94 209 THR A O 1
ATOM 1738 N N . TRP A 1 210 ? 14.831 7.165 -30.767 1.00 79.50 210 TRP A N 1
ATOM 1739 C CA . TRP A 1 210 ? 13.608 6.429 -31.079 1.00 79.50 210 TRP A CA 1
ATOM 1740 C C . TRP A 1 210 ? 12.672 6.305 -29.867 1.00 79.50 210 TRP A C 1
ATOM 1742 O O . TRP A 1 210 ? 11.460 6.501 -30.018 1.00 79.50 210 TRP A O 1
ATOM 1752 N N . LEU A 1 211 ? 13.226 6.027 -28.678 1.00 79.69 211 LEU A N 1
ATOM 1753 C CA . LEU A 1 211 ? 12.472 5.945 -27.422 1.00 79.69 211 LEU A CA 1
ATOM 1754 C C . LEU A 1 211 ? 11.896 7.298 -27.016 1.00 79.69 211 LEU A C 1
ATOM 1756 O O . LEU A 1 211 ? 10.708 7.389 -26.712 1.00 79.69 211 LEU A O 1
ATOM 1760 N N . GLN A 1 212 ? 12.706 8.357 -27.051 1.00 77.88 212 GLN A N 1
ATOM 1761 C CA . GLN A 1 212 ? 12.274 9.702 -26.663 1.00 77.88 212 GLN A CA 1
ATOM 1762 C C . GLN A 1 212 ? 11.141 10.226 -27.548 1.00 77.88 212 GLN A C 1
ATOM 1764 O O . GLN A 1 212 ? 10.179 10.795 -27.035 1.00 77.88 212 GLN A O 1
ATOM 1769 N N . MET A 1 213 ? 11.206 9.981 -28.860 1.00 74.19 213 MET A N 1
ATOM 1770 C CA . MET A 1 213 ? 10.132 10.361 -29.785 1.00 74.19 213 MET A CA 1
ATOM 1771 C C . MET A 1 213 ? 8.803 9.666 -29.464 1.00 74.19 213 MET A C 1
ATOM 1773 O O . MET A 1 213 ? 7.743 10.225 -29.727 1.00 74.19 213 MET A O 1
ATOM 1777 N N . ARG A 1 214 ? 8.849 8.458 -28.893 1.00 80.31 214 ARG A N 1
ATOM 1778 C CA . ARG A 1 214 ? 7.661 7.649 -28.579 1.00 80.31 214 ARG A CA 1
ATOM 1779 C C . ARG A 1 214 ? 7.197 7.764 -27.134 1.00 80.31 214 ARG A C 1
ATOM 1781 O O . ARG A 1 214 ? 6.065 7.398 -26.843 1.00 80.31 214 ARG A O 1
ATOM 1788 N N . ALA A 1 215 ? 8.018 8.323 -26.250 1.00 81.19 215 ALA A N 1
ATOM 1789 C CA . ALA A 1 215 ? 7.742 8.386 -24.821 1.00 81.19 215 ALA A CA 1
ATOM 1790 C C . ALA A 1 215 ? 6.417 9.069 -24.467 1.00 81.19 215 ALA A C 1
ATOM 1792 O O . ALA A 1 215 ? 5.786 8.688 -23.488 1.00 81.19 215 ALA A O 1
ATOM 1793 N N . GLN A 1 216 ? 5.968 10.038 -25.266 1.00 80.50 216 GLN A N 1
ATOM 1794 C CA . GLN A 1 216 ? 4.725 10.775 -25.013 1.00 80.50 216 GLN A CA 1
ATOM 1795 C C . GLN A 1 216 ? 3.465 10.071 -25.550 1.00 80.50 216 GLN A C 1
ATOM 1797 O O . GLN A 1 216 ? 2.351 10.533 -25.308 1.00 80.50 216 GLN A O 1
ATOM 1802 N N . HIS A 1 217 ? 3.610 8.954 -26.267 1.00 80.00 217 HIS A N 1
ATOM 1803 C CA . HIS A 1 217 ? 2.488 8.225 -26.851 1.00 80.00 217 HIS A CA 1
ATOM 1804 C C . HIS A 1 217 ? 1.889 7.229 -25.847 1.00 80.00 217 HIS A C 1
ATOM 1806 O O . HIS A 1 217 ? 2.509 6.231 -25.481 1.00 80.00 217 HIS A O 1
ATOM 1812 N N . VAL A 1 218 ? 0.661 7.500 -25.398 1.00 82.75 218 VAL A N 1
ATOM 1813 C CA . VAL A 1 218 ? -0.046 6.705 -24.372 1.00 82.75 218 VAL A CA 1
ATOM 1814 C C . VAL A 1 218 ? -0.551 5.348 -24.870 1.00 82.75 218 VAL A C 1
ATOM 1816 O O . VAL A 1 218 ? -0.831 4.463 -24.067 1.00 82.75 218 VAL A O 1
ATOM 1819 N N . ASP A 1 219 ? -0.683 5.190 -26.183 1.00 82.75 219 ASP A N 1
ATOM 1820 C CA . ASP A 1 219 ? -1.134 3.980 -26.873 1.00 82.75 219 ASP A CA 1
ATOM 1821 C C . ASP A 1 219 ? 0.004 2.982 -27.138 1.00 82.75 219 ASP A C 1
ATOM 1823 O O . ASP A 1 219 ? -0.244 1.821 -27.464 1.00 82.75 219 ASP A O 1
ATOM 1827 N N . GLN A 1 220 ? 1.256 3.412 -26.972 1.00 83.69 220 GLN A N 1
ATOM 1828 C CA . GLN A 1 220 ? 2.422 2.570 -27.202 1.00 83.69 220 GLN A CA 1
ATOM 1829 C C . GLN A 1 220 ? 2.676 1.636 -26.019 1.00 83.69 220 GLN A C 1
ATOM 1831 O O . GLN A 1 220 ? 2.538 2.008 -24.852 1.00 83.69 220 GLN A O 1
ATOM 1836 N N . THR A 1 221 ? 3.106 0.415 -26.328 1.00 87.25 221 THR A N 1
ATOM 1837 C CA . THR A 1 221 ? 3.587 -0.545 -25.331 1.00 87.25 221 THR A CA 1
ATOM 1838 C C . THR A 1 221 ? 5.051 -0.837 -25.587 1.00 87.25 221 THR A C 1
ATOM 1840 O O . THR A 1 221 ? 5.414 -1.232 -26.692 1.00 87.25 221 THR A O 1
ATOM 1843 N N . ILE A 1 222 ? 5.886 -0.670 -24.564 1.00 89.38 222 ILE A N 1
ATOM 1844 C CA . ILE A 1 222 ? 7.280 -1.100 -24.609 1.00 89.38 222 ILE A CA 1
ATOM 1845 C C . ILE A 1 222 ? 7.447 -2.414 -23.859 1.00 89.38 222 ILE A C 1
ATOM 1847 O O . ILE A 1 222 ? 6.898 -2.588 -22.771 1.00 89.38 222 ILE A O 1
ATOM 1851 N N . CYS A 1 223 ? 8.196 -3.342 -24.444 1.00 90.94 223 CYS A N 1
ATOM 1852 C CA . CYS A 1 223 ? 8.502 -4.608 -23.800 1.00 90.94 223 CYS A CA 1
ATOM 1853 C C . CYS A 1 223 ? 9.929 -4.575 -23.240 1.00 90.94 223 CYS A C 1
ATOM 1855 O O . CYS A 1 223 ? 10.816 -3.901 -23.768 1.00 90.94 223 CYS A O 1
ATOM 1857 N N . ALA A 1 224 ? 10.162 -5.304 -22.158 1.00 91.62 224 ALA A N 1
ATOM 1858 C CA . ALA A 1 224 ? 11.478 -5.466 -21.564 1.00 91.62 224 ALA A CA 1
ATOM 1859 C C . ALA A 1 224 ? 11.680 -6.904 -21.100 1.00 91.62 224 ALA A C 1
ATOM 1861 O O . ALA A 1 224 ? 10.735 -7.547 -20.652 1.00 91.62 224 ALA A O 1
ATOM 1862 N N . VAL A 1 225 ? 12.915 -7.384 -21.144 1.00 91.50 225 VAL A N 1
ATOM 1863 C CA . VAL A 1 225 ? 13.346 -8.604 -20.449 1.00 91.50 225 VAL A CA 1
ATOM 1864 C C . VAL A 1 225 ? 14.248 -8.218 -19.290 1.00 91.50 225 VAL A C 1
ATOM 1866 O O . VAL A 1 225 ? 15.043 -7.292 -19.430 1.00 91.50 225 VAL A O 1
ATOM 1869 N N . SER A 1 226 ? 14.123 -8.894 -18.150 1.00 92.56 226 SER A N 1
ATOM 1870 C CA . SER A 1 226 ? 14.972 -8.656 -16.979 1.00 92.56 226 SER A CA 1
ATOM 1871 C C . SER A 1 226 ? 15.379 -9.967 -16.315 1.00 92.56 226 SER A C 1
ATOM 1873 O O . SER A 1 226 ? 14.581 -10.902 -16.279 1.00 92.56 226 SER A O 1
ATOM 1875 N N . ASP A 1 227 ? 16.616 -10.005 -15.819 1.00 89.12 227 ASP A N 1
ATOM 1876 C CA . ASP A 1 227 ? 17.242 -11.164 -15.173 1.00 89.12 227 ASP A CA 1
ATOM 1877 C C . ASP A 1 227 ? 18.177 -10.690 -14.041 1.00 89.12 227 ASP A C 1
ATOM 1879 O O . ASP A 1 227 ? 18.752 -9.589 -14.088 1.00 89.12 227 ASP A O 1
ATOM 1883 N N . GLY A 1 228 ? 18.325 -11.515 -13.006 1.00 86.69 228 GLY A N 1
ATOM 1884 C CA . GLY A 1 228 ? 19.102 -11.245 -11.810 1.00 86.69 228 GLY A CA 1
ATOM 1885 C C . GLY A 1 228 ? 19.868 -12.462 -11.297 1.00 86.69 228 GLY A C 1
ATOM 1886 O O . GLY A 1 228 ? 19.312 -13.443 -10.803 1.00 86.69 228 GLY A O 1
ATOM 1887 N N . SER A 1 229 ? 21.196 -12.347 -11.260 1.00 83.19 229 SER A N 1
ATOM 1888 C CA . SER A 1 229 ? 22.077 -13.449 -10.875 1.00 83.19 229 SER A CA 1
ATOM 1889 C C . SER A 1 229 ? 23.059 -13.095 -9.763 1.00 83.19 229 SER A C 1
ATOM 1891 O O . SER A 1 229 ? 23.465 -11.950 -9.550 1.00 83.19 229 SER A O 1
ATOM 1893 N N . VAL A 1 230 ? 23.463 -14.128 -9.025 1.00 77.44 230 VAL A N 1
ATOM 1894 C CA . VAL A 1 230 ? 24.429 -14.036 -7.929 1.00 77.44 230 VAL A CA 1
ATOM 1895 C C . VAL A 1 230 ? 25.460 -15.125 -8.134 1.00 77.44 230 VAL A C 1
ATOM 1897 O O . VAL A 1 230 ? 25.151 -16.306 -8.006 1.00 77.44 230 VAL A O 1
ATOM 1900 N N . ARG A 1 231 ? 26.688 -14.725 -8.474 1.00 64.38 231 ARG A N 1
ATOM 1901 C CA . ARG A 1 231 ? 27.807 -15.665 -8.626 1.00 64.38 231 ARG A CA 1
ATOM 1902 C C . ARG A 1 231 ? 28.431 -16.051 -7.287 1.00 64.38 231 ARG A C 1
ATOM 1904 O O . ARG A 1 231 ? 28.915 -17.166 -7.155 1.00 64.38 231 ARG A O 1
ATOM 1911 N N . ASP A 1 232 ? 28.403 -15.151 -6.307 1.00 63.94 232 ASP A N 1
ATOM 1912 C CA . ASP A 1 232 ? 28.937 -15.394 -4.969 1.00 63.94 232 ASP A CA 1
ATOM 1913 C C . ASP A 1 232 ? 28.078 -14.682 -3.911 1.00 63.94 232 ASP A C 1
ATOM 1915 O O . ASP A 1 232 ? 28.017 -13.452 -3.837 1.00 63.94 232 ASP A O 1
ATOM 1919 N N . GLY A 1 233 ? 27.416 -15.492 -3.077 1.00 59.78 233 GLY A N 1
ATOM 1920 C CA . GLY A 1 233 ? 26.510 -15.074 -2.003 1.00 59.78 233 GLY A CA 1
ATOM 1921 C C . GLY A 1 233 ? 27.162 -14.247 -0.885 1.00 59.78 233 GLY A C 1
ATOM 1922 O O . GLY A 1 233 ? 26.451 -13.798 0.014 1.00 59.78 233 GLY A O 1
ATOM 1923 N N . GLN A 1 234 ? 28.479 -14.019 -0.937 1.00 56.50 234 GLN A N 1
ATOM 1924 C CA . GLN A 1 234 ? 29.215 -13.198 0.027 1.00 56.50 234 GLN A CA 1
ATOM 1925 C C . GLN A 1 234 ? 29.677 -11.841 -0.520 1.00 56.50 234 GLN A C 1
ATOM 1927 O O . GLN A 1 234 ? 29.949 -10.946 0.277 1.00 56.50 234 GLN A O 1
ATOM 1932 N N . THR A 1 235 ? 29.734 -11.644 -1.842 1.00 64.12 235 THR A N 1
ATOM 1933 C CA . THR A 1 235 ? 30.337 -10.434 -2.440 1.00 64.12 235 THR A CA 1
ATOM 1934 C C . THR A 1 235 ? 29.343 -9.511 -3.139 1.00 64.12 235 THR A C 1
ATOM 1936 O O . THR A 1 235 ? 29.603 -8.308 -3.262 1.00 64.12 235 THR A O 1
ATOM 1939 N N . GLY A 1 236 ? 28.196 -10.028 -3.580 1.00 72.88 236 GLY A N 1
ATOM 1940 C CA . GLY A 1 236 ? 27.163 -9.229 -4.231 1.00 72.88 236 GLY A CA 1
ATOM 1941 C C . GLY A 1 236 ? 26.430 -9.965 -5.343 1.00 72.88 236 GLY A C 1
ATOM 1942 O O . GLY A 1 236 ? 26.648 -11.149 -5.590 1.00 72.88 236 GLY A O 1
ATOM 1943 N N . GLY A 1 237 ? 25.594 -9.225 -6.062 1.00 81.31 237 GLY A N 1
ATOM 1944 C CA . GLY A 1 237 ? 24.860 -9.728 -7.218 1.00 81.31 237 GLY A CA 1
ATOM 1945 C C . GLY A 1 237 ? 24.815 -8.723 -8.362 1.00 81.31 237 GLY A C 1
ATOM 1946 O O . GLY A 1 237 ? 25.165 -7.550 -8.198 1.00 81.31 237 GLY A O 1
ATOM 1947 N N . THR A 1 238 ? 24.402 -9.202 -9.529 1.00 84.81 238 THR A N 1
ATOM 1948 C CA . THR A 1 238 ? 24.223 -8.405 -10.744 1.00 84.81 238 THR A CA 1
ATOM 1949 C C . THR A 1 238 ? 22.820 -8.585 -11.283 1.00 84.81 238 THR A C 1
ATOM 1951 O O . THR A 1 238 ? 22.267 -9.679 -11.220 1.00 84.81 238 THR A O 1
ATOM 1954 N N . PHE A 1 239 ? 22.278 -7.527 -11.862 1.00 89.00 239 PHE A N 1
ATOM 1955 C CA . PHE A 1 239 ? 21.008 -7.562 -12.570 1.00 89.00 239 PHE A CA 1
ATOM 1956 C C . PHE A 1 239 ? 21.166 -6.883 -13.922 1.00 89.00 239 PHE A C 1
ATOM 1958 O O . PHE A 1 239 ? 22.033 -6.019 -14.092 1.00 89.00 239 PHE A O 1
ATOM 1965 N N . ALA A 1 240 ? 20.334 -7.277 -14.874 1.00 88.88 240 ALA A N 1
ATOM 1966 C CA . ALA A 1 240 ? 20.298 -6.678 -16.193 1.00 88.88 240 ALA A CA 1
ATOM 1967 C C . ALA A 1 240 ? 18.865 -6.600 -16.720 1.00 88.88 240 ALA A C 1
ATOM 1969 O O . ALA A 1 240 ? 17.965 -7.322 -16.276 1.00 88.88 240 ALA A O 1
ATOM 1970 N N . TRP A 1 241 ? 18.664 -5.704 -17.676 1.00 93.31 241 TRP A N 1
ATOM 1971 C CA . TRP A 1 241 ? 17.464 -5.658 -18.492 1.00 93.31 241 TRP A CA 1
ATOM 1972 C C . TRP A 1 241 ? 17.783 -5.155 -19.896 1.00 93.31 241 TRP A C 1
ATOM 1974 O O . TRP A 1 241 ? 18.747 -4.420 -20.099 1.00 93.31 241 TRP A O 1
ATOM 1984 N N . ALA A 1 242 ? 16.947 -5.530 -20.859 1.00 91.69 242 ALA A N 1
ATOM 1985 C CA . ALA A 1 242 ? 17.002 -5.031 -22.228 1.00 91.69 242 ALA A CA 1
ATOM 1986 C C . ALA A 1 242 ? 15.595 -4.693 -22.721 1.00 91.69 242 ALA A C 1
ATOM 1988 O O . ALA A 1 242 ? 14.639 -5.415 -22.426 1.00 91.69 242 ALA A O 1
ATOM 1989 N N . LEU A 1 243 ? 15.470 -3.596 -23.467 1.00 90.06 243 LEU A N 1
ATOM 1990 C CA . LEU A 1 243 ? 14.220 -3.198 -24.105 1.00 90.06 243 LEU A CA 1
ATOM 1991 C C . LEU A 1 243 ? 14.067 -3.930 -25.438 1.00 90.06 243 LEU A C 1
ATOM 1993 O O . LEU A 1 243 ? 14.991 -3.993 -26.255 1.00 90.06 243 LEU A O 1
ATOM 1997 N N . ILE A 1 244 ? 12.876 -4.471 -25.652 1.00 89.12 244 ILE A N 1
ATOM 1998 C CA . ILE A 1 244 ? 12.512 -5.242 -26.835 1.00 89.12 244 ILE A CA 1
ATOM 1999 C C . ILE A 1 244 ? 11.197 -4.716 -27.410 1.00 89.12 244 ILE A C 1
ATOM 2001 O O . ILE A 1 244 ? 10.343 -4.185 -26.697 1.00 89.12 244 ILE A O 1
ATOM 2005 N N . HIS A 1 245 ? 11.034 -4.854 -28.716 1.00 80.19 245 HIS A N 1
ATOM 2006 C CA . HIS A 1 245 ? 9.791 -4.583 -29.416 1.00 80.19 245 HIS A CA 1
ATOM 2007 C C . HIS A 1 245 ? 9.145 -5.905 -29.816 1.00 80.19 245 HIS A C 1
ATOM 2009 O O . HIS A 1 245 ? 9.827 -6.842 -30.232 1.00 80.19 245 HIS A O 1
ATOM 2015 N N . LYS A 1 246 ? 7.820 -5.969 -29.694 1.00 75.38 246 LYS A N 1
ATOM 2016 C CA . LYS A 1 246 ? 7.033 -7.101 -30.165 1.00 75.38 246 LYS A CA 1
ATOM 2017 C C . LYS A 1 246 ? 6.616 -6.841 -31.614 1.00 75.38 246 LYS A C 1
ATOM 2019 O O . LYS A 1 246 ? 5.751 -6.007 -31.867 1.00 75.38 246 LYS A O 1
ATOM 2024 N N . GLY A 1 247 ? 7.273 -7.510 -32.556 1.00 67.44 247 GLY A N 1
ATOM 2025 C CA . GLY A 1 247 ? 6.973 -7.430 -33.984 1.00 67.44 247 GLY A CA 1
ATOM 2026 C C . GLY A 1 247 ? 5.607 -8.024 -34.344 1.00 67.44 247 GLY A C 1
ATOM 2027 O O . GLY A 1 247 ? 4.949 -8.666 -33.525 1.00 67.44 247 GLY A O 1
ATOM 2028 N N . ALA A 1 248 ? 5.187 -7.817 -35.595 1.00 65.69 248 ALA A N 1
ATOM 2029 C CA . ALA A 1 248 ? 3.885 -8.266 -36.101 1.00 65.69 248 ALA A CA 1
ATOM 2030 C C . ALA A 1 248 ? 3.703 -9.799 -36.072 1.00 65.69 248 ALA A C 1
ATOM 2032 O O . ALA A 1 248 ? 2.578 -10.272 -35.934 1.00 65.69 248 ALA A O 1
ATOM 2033 N N . ASP A 1 249 ? 4.802 -10.554 -36.128 1.00 68.31 249 ASP A N 1
ATOM 2034 C CA . ASP A 1 249 ? 4.806 -12.022 -36.178 1.00 68.31 249 ASP A CA 1
ATOM 2035 C C . ASP A 1 249 ? 4.995 -12.677 -34.796 1.00 68.31 249 ASP A C 1
ATOM 2037 O O . ASP A 1 249 ? 5.481 -13.801 -34.700 1.00 68.31 249 ASP A O 1
ATOM 2041 N N . ASP A 1 250 ? 4.686 -11.967 -33.703 1.00 65.94 250 ASP A N 1
ATOM 2042 C CA . ASP A 1 250 ? 4.970 -12.404 -32.319 1.00 65.94 250 ASP A CA 1
ATOM 2043 C C . ASP A 1 250 ? 6.480 -12.596 -32.023 1.00 65.94 250 ASP A C 1
ATOM 2045 O O . ASP A 1 250 ? 6.865 -13.092 -30.964 1.00 65.94 250 ASP A O 1
ATOM 2049 N N . MET A 1 251 ? 7.346 -12.148 -32.938 1.00 72.62 251 MET A N 1
ATOM 2050 C CA . MET A 1 251 ? 8.801 -12.158 -32.799 1.00 72.62 251 MET A CA 1
ATOM 2051 C C . MET A 1 251 ? 9.278 -10.947 -31.995 1.00 72.62 251 MET A C 1
ATOM 2053 O O . MET A 1 251 ? 8.819 -9.823 -32.202 1.00 72.62 251 MET A O 1
ATOM 2057 N N . TYR A 1 252 ? 10.223 -11.172 -31.084 1.00 78.06 252 TYR A N 1
ATOM 2058 C CA . TYR A 1 252 ? 10.807 -10.118 -30.262 1.00 78.06 252 TYR A CA 1
ATOM 2059 C C . TYR A 1 252 ? 12.133 -9.640 -30.852 1.00 78.06 252 TYR A C 1
ATOM 2061 O O . TYR A 1 252 ? 13.057 -10.432 -31.035 1.00 78.06 252 TYR A O 1
ATOM 2069 N N . GLU A 1 253 ? 12.239 -8.337 -31.099 1.00 79.62 253 GLU A N 1
ATOM 2070 C CA . GLU A 1 253 ? 13.454 -7.694 -31.603 1.00 79.62 253 GLU A CA 1
ATOM 2071 C C . GLU A 1 253 ? 14.036 -6.755 -30.548 1.00 79.62 253 GLU A C 1
ATOM 2073 O O . GLU A 1 253 ? 13.301 -6.054 -29.848 1.00 79.62 253 GLU A O 1
ATOM 2078 N N . GLN A 1 254 ? 15.362 -6.727 -30.412 1.00 80.25 254 GLN A N 1
ATOM 2079 C CA . GLN A 1 254 ? 16.012 -5.803 -29.486 1.00 80.25 254 GLN A CA 1
ATOM 2080 C C . GLN A 1 254 ? 15.928 -4.367 -30.003 1.00 80.25 254 GLN A C 1
ATOM 2082 O O . GLN A 1 254 ? 16.262 -4.086 -31.149 1.00 80.25 254 GLN A O 1
ATOM 2087 N N . ILE A 1 255 ? 15.554 -3.441 -29.117 1.00 83.19 255 ILE A N 1
ATOM 2088 C CA . ILE A 1 255 ? 15.550 -1.999 -29.410 1.00 83.19 255 ILE A CA 1
ATOM 2089 C C . ILE A 1 255 ? 16.986 -1.439 -29.391 1.00 83.19 255 ILE A C 1
ATOM 2091 O O . ILE A 1 255 ? 17.253 -0.373 -29.943 1.00 83.19 255 ILE A O 1
ATOM 2095 N N . GLY A 1 256 ? 17.932 -2.157 -28.777 1.00 78.88 256 GLY A N 1
ATOM 2096 C CA . GLY A 1 256 ? 19.322 -1.717 -28.630 1.00 78.88 256 GLY A CA 1
ATOM 2097 C C . GLY A 1 256 ? 19.534 -0.758 -27.457 1.00 78.88 256 GLY A C 1
ATOM 2098 O O . GLY A 1 256 ? 20.499 -0.000 -27.462 1.00 78.88 256 GLY A O 1
ATOM 2099 N N . VAL A 1 257 ? 18.629 -0.774 -26.471 1.00 84.25 257 VAL A N 1
ATOM 2100 C CA . VAL A 1 257 ? 18.822 -0.133 -25.163 1.00 84.25 257 VAL A CA 1
ATOM 2101 C C . VAL A 1 257 ? 18.753 -1.198 -24.083 1.00 84.25 257 VAL A C 1
ATOM 2103 O O . VAL A 1 257 ? 17.743 -1.887 -23.926 1.00 84.25 257 VAL A O 1
ATOM 2106 N N . GLU A 1 258 ? 19.833 -1.308 -23.331 1.00 89.38 258 GLU A N 1
ATOM 2107 C CA . GLU A 1 258 ? 20.006 -2.257 -22.245 1.00 89.38 258 GLU A CA 1
ATOM 2108 C C . GLU A 1 258 ? 20.641 -1.567 -21.045 1.00 89.38 258 GLU A C 1
ATOM 2110 O O . GLU A 1 258 ? 21.260 -0.507 -21.158 1.00 89.38 258 GLU A O 1
ATOM 2115 N N . ALA A 1 259 ? 20.498 -2.165 -19.872 1.00 84.62 259 ALA A N 1
ATOM 2116 C CA . ALA A 1 259 ? 21.284 -1.750 -18.735 1.00 84.62 259 ALA A CA 1
ATOM 2117 C C . ALA A 1 259 ? 21.667 -2.916 -17.851 1.00 84.62 259 ALA A C 1
ATOM 2119 O O . ALA A 1 259 ? 20.978 -3.930 -17.750 1.00 84.62 259 ALA A O 1
ATOM 2120 N N . MET A 1 260 ? 22.761 -2.701 -17.138 1.00 85.12 260 MET A N 1
ATOM 2121 C CA . MET A 1 260 ? 23.254 -3.610 -16.124 1.00 85.12 260 MET A CA 1
ATOM 2122 C C . MET A 1 260 ? 23.571 -2.854 -14.841 1.00 85.12 260 MET A C 1
ATOM 2124 O O . MET A 1 260 ? 24.001 -1.701 -14.862 1.00 85.12 260 MET A O 1
ATOM 2128 N N . GLY A 1 261 ? 23.382 -3.512 -13.708 1.00 82.69 261 GLY A N 1
ATOM 2129 C CA . GLY A 1 261 ? 23.720 -2.976 -12.401 1.00 82.69 261 GLY A CA 1
ATOM 2130 C C . GLY A 1 261 ? 24.348 -4.033 -11.509 1.00 82.69 261 GLY A C 1
ATOM 2131 O O . GLY A 1 261 ? 24.290 -5.238 -11.771 1.00 82.69 261 GLY A O 1
ATOM 2132 N N . ARG A 1 262 ? 25.005 -3.565 -10.448 1.00 81.69 262 ARG A N 1
ATOM 2133 C CA . ARG A 1 262 ? 25.666 -4.430 -9.475 1.00 81.69 262 ARG A CA 1
ATOM 2134 C C . ARG A 1 262 ? 25.453 -3.894 -8.077 1.00 81.69 262 ARG A C 1
ATOM 2136 O O . ARG A 1 262 ? 25.804 -2.754 -7.787 1.00 81.69 262 ARG A O 1
ATOM 2143 N N . GLU A 1 263 ? 24.999 -4.764 -7.191 1.00 79.38 263 GLU A N 1
ATOM 2144 C CA . GLU A 1 263 ? 25.024 -4.500 -5.763 1.00 79.38 263 GLU A CA 1
ATOM 2145 C C . GLU A 1 263 ? 26.238 -5.194 -5.141 1.00 79.38 263 GLU A C 1
ATOM 2147 O O . GLU A 1 263 ? 26.462 -6.386 -5.362 1.00 79.38 263 GLU A O 1
ATOM 2152 N N . ARG A 1 264 ? 27.039 -4.451 -4.369 1.00 72.75 264 ARG A N 1
ATOM 2153 C CA . ARG A 1 264 ? 28.135 -5.006 -3.563 1.00 72.75 264 ARG A CA 1
ATOM 2154 C C . ARG A 1 264 ? 27.709 -5.061 -2.107 1.00 72.75 264 ARG A C 1
ATOM 2156 O O . ARG A 1 264 ? 27.141 -4.103 -1.588 1.00 72.75 264 ARG A O 1
ATOM 2163 N N . TRP A 1 265 ? 28.028 -6.155 -1.437 1.00 68.81 265 TRP A N 1
ATOM 2164 C CA . TRP A 1 265 ? 27.815 -6.278 -0.000 1.00 68.81 265 TRP A CA 1
ATOM 2165 C C . TRP A 1 265 ? 29.129 -5.977 0.730 1.00 68.81 265 TRP A C 1
ATOM 2167 O O . TRP A 1 265 ? 30.186 -6.426 0.296 1.00 68.81 265 TRP A O 1
ATOM 2177 N N . GLY A 1 266 ? 29.086 -5.176 1.801 1.00 56.72 266 GLY A N 1
ATOM 2178 C CA . GLY A 1 266 ? 30.253 -4.968 2.676 1.00 56.72 266 GLY A CA 1
ATOM 2179 C C . GLY A 1 266 ? 30.647 -6.246 3.440 1.00 56.72 266 GLY A C 1
ATOM 2180 O O . GLY A 1 266 ? 29.970 -7.263 3.305 1.00 56.72 266 GLY A O 1
ATOM 2181 N N . GLU A 1 267 ? 31.698 -6.186 4.277 1.00 47.69 267 GLU A N 1
ATOM 2182 C CA . GLU A 1 267 ? 32.354 -7.301 5.019 1.00 47.69 267 GLU A CA 1
ATOM 2183 C C . GLU A 1 267 ? 31.474 -8.138 5.985 1.00 47.69 267 GLU A C 1
ATOM 2185 O O . GLU A 1 267 ? 31.959 -8.842 6.872 1.00 47.69 267 GLU A O 1
ATOM 2190 N N . THR A 1 268 ? 30.156 -8.115 5.849 1.00 47.38 268 THR A N 1
ATOM 2191 C CA . THR A 1 268 ? 29.237 -8.973 6.594 1.00 47.38 268 THR A CA 1
ATOM 2192 C C . THR A 1 268 ? 29.225 -10.396 6.026 1.00 47.38 268 THR A C 1
ATOM 2194 O O . THR A 1 268 ? 28.431 -10.739 5.153 1.00 47.38 268 THR A O 1
ATOM 2197 N N . LYS A 1 269 ? 30.121 -11.228 6.578 1.00 43.28 269 LYS A N 1
ATOM 2198 C CA . LYS A 1 269 ? 30.336 -12.669 6.330 1.00 43.28 269 LYS A CA 1
ATOM 2199 C C . LYS A 1 269 ? 29.196 -13.579 6.827 1.00 43.28 269 LYS A C 1
ATOM 2201 O O . LYS A 1 269 ? 29.446 -14.562 7.520 1.00 43.28 269 LYS A O 1
ATOM 2206 N N . LEU A 1 270 ? 27.938 -13.277 6.515 1.00 42.31 270 LEU A N 1
ATOM 2207 C CA . LEU A 1 270 ? 26.837 -14.212 6.778 1.00 42.31 270 LEU A CA 1
ATOM 2208 C C . LEU A 1 270 ? 26.406 -14.861 5.465 1.00 42.31 270 LEU A C 1
ATOM 2210 O O . LEU A 1 270 ? 25.642 -14.291 4.684 1.00 42.31 270 LEU A O 1
ATOM 2214 N N . ALA A 1 271 ? 26.942 -16.062 5.232 1.00 43.00 271 ALA A N 1
ATOM 2215 C CA . ALA A 1 271 ? 26.604 -16.902 4.094 1.00 43.00 271 ALA A CA 1
ATOM 2216 C C . ALA A 1 271 ? 25.085 -17.087 4.028 1.00 43.00 271 ALA A C 1
ATOM 2218 O O . ALA A 1 271 ? 24.469 -17.631 4.943 1.00 43.00 271 ALA A O 1
ATOM 2219 N N . THR A 1 272 ? 24.471 -16.607 2.954 1.00 45.06 272 THR A N 1
ATOM 2220 C CA . THR A 1 272 ? 23.043 -16.801 2.709 1.00 45.06 272 THR A CA 1
ATOM 2221 C C . THR A 1 272 ? 22.864 -17.208 1.255 1.00 45.06 272 THR A C 1
ATOM 2223 O O . THR A 1 272 ? 23.114 -16.428 0.344 1.00 45.06 272 THR A O 1
ATOM 2226 N N . HIS A 1 273 ? 22.505 -18.476 1.055 1.00 50.03 273 HIS A N 1
ATOM 2227 C CA . HIS A 1 273 ? 22.184 -19.071 -0.240 1.00 50.03 273 HIS A CA 1
ATOM 2228 C C . HIS A 1 273 ? 20.730 -18.742 -0.645 1.00 50.03 273 HIS A C 1
ATOM 2230 O O . HIS A 1 273 ? 19.882 -18.488 0.208 1.00 5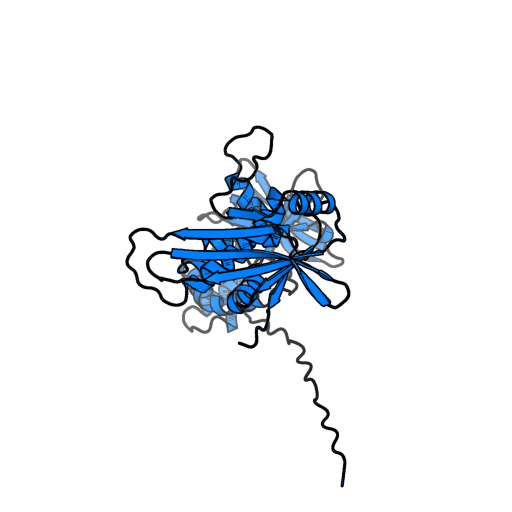0.03 273 HIS A O 1
ATOM 2236 N N . GLU A 1 274 ? 20.475 -18.722 -1.958 1.00 47.94 274 GLU A N 1
ATOM 2237 C CA . GLU A 1 274 ? 19.188 -18.529 -2.670 1.00 47.94 274 GLU A CA 1
ATOM 2238 C C . GLU A 1 274 ? 18.473 -17.169 -2.553 1.00 47.94 274 GLU A C 1
ATOM 2240 O O . GLU A 1 274 ? 17.969 -16.676 -3.563 1.00 47.94 274 GLU A O 1
ATOM 2245 N N . ALA A 1 275 ? 18.471 -16.500 -1.396 1.00 53.16 275 ALA A N 1
ATOM 2246 C CA . ALA A 1 275 ? 17.729 -15.239 -1.208 1.00 53.16 275 ALA A CA 1
ATOM 2247 C C . ALA A 1 275 ? 18.208 -14.074 -2.105 1.00 53.16 275 ALA A C 1
ATOM 2249 O O . ALA A 1 275 ? 17.480 -13.106 -2.314 1.00 53.16 275 ALA A O 1
ATOM 2250 N N . HIS A 1 276 ? 19.418 -14.158 -2.659 1.00 60.50 276 HIS A N 1
ATOM 2251 C CA . HIS A 1 276 ? 20.026 -13.040 -3.382 1.00 60.50 276 HIS A CA 1
ATOM 2252 C C . HIS A 1 276 ? 19.709 -13.009 -4.876 1.00 60.50 276 HIS A C 1
ATOM 2254 O O . HIS A 1 276 ? 19.669 -11.918 -5.435 1.00 60.50 276 HIS A O 1
ATOM 2260 N N . SER A 1 277 ? 19.457 -14.156 -5.524 1.00 70.81 277 SER A N 1
ATOM 2261 C CA . SER A 1 277 ? 18.968 -14.139 -6.915 1.00 70.81 277 SER A CA 1
ATOM 2262 C C . SER A 1 277 ? 17.606 -13.449 -6.950 1.00 70.81 277 SER A C 1
ATOM 2264 O O . SER A 1 277 ? 17.429 -12.498 -7.695 1.00 70.81 277 SER A O 1
ATOM 2266 N N . TYR A 1 278 ? 16.721 -13.758 -5.996 1.00 79.81 278 TYR A N 1
ATOM 2267 C CA . TYR A 1 278 ? 15.462 -13.033 -5.803 1.00 79.81 278 TYR A CA 1
ATOM 2268 C C . TYR A 1 278 ? 15.633 -11.507 -5.663 1.00 79.81 278 TYR A C 1
ATOM 2270 O O . TYR A 1 278 ? 14.864 -10.746 -6.252 1.00 79.81 278 TYR A O 1
ATOM 2278 N N . ARG A 1 279 ? 16.640 -11.043 -4.909 1.00 84.00 279 ARG A N 1
ATOM 2279 C CA . ARG A 1 279 ? 16.936 -9.607 -4.780 1.00 84.00 279 ARG A CA 1
ATOM 2280 C C . ARG A 1 279 ? 17.402 -8.998 -6.098 1.00 84.00 279 ARG A C 1
ATOM 2282 O O . ARG A 1 279 ? 16.947 -7.912 -6.442 1.00 84.00 279 ARG A O 1
ATOM 2289 N N . MET A 1 280 ? 18.302 -9.667 -6.815 1.00 86.56 280 MET A N 1
ATOM 2290 C CA . MET A 1 280 ? 18.811 -9.162 -8.092 1.00 86.56 280 MET A CA 1
ATOM 2291 C C . MET A 1 280 ? 17.714 -9.119 -9.155 1.00 86.56 280 MET A C 1
ATOM 2293 O O . MET A 1 280 ? 17.603 -8.127 -9.862 1.00 86.56 280 MET A O 1
ATOM 2297 N N . GLU A 1 281 ? 16.842 -10.122 -9.191 1.00 88.44 281 GLU A N 1
ATOM 2298 C CA . GLU A 1 281 ? 15.656 -10.147 -10.053 1.00 88.44 281 GLU A CA 1
ATOM 2299 C C . GLU A 1 281 ? 14.723 -8.963 -9.760 1.00 88.44 281 GLU A C 1
ATOM 2301 O O . GLU A 1 281 ? 14.279 -8.242 -10.655 1.00 88.44 281 GLU A O 1
ATOM 2306 N N . ALA A 1 282 ? 14.463 -8.697 -8.475 1.00 87.88 282 ALA A N 1
ATOM 2307 C CA . ALA A 1 282 ? 13.655 -7.556 -8.060 1.00 87.88 282 ALA A CA 1
ATOM 2308 C C . ALA A 1 282 ? 14.330 -6.208 -8.384 1.00 87.88 282 ALA A C 1
ATOM 2310 O O . ALA A 1 282 ? 13.643 -5.252 -8.745 1.00 87.88 282 ALA A O 1
ATOM 2311 N N . LEU A 1 283 ? 15.660 -6.121 -8.281 1.00 88.56 283 LEU A N 1
ATOM 2312 C CA . LEU A 1 283 ? 16.426 -4.934 -8.671 1.00 88.56 283 LEU A CA 1
ATOM 2313 C C . LEU A 1 283 ? 16.408 -4.704 -10.184 1.00 88.56 283 LEU A C 1
ATOM 2315 O O . LEU A 1 283 ? 16.272 -3.557 -10.600 1.00 88.56 283 LEU A O 1
ATOM 2319 N N . GLY A 1 284 ? 16.483 -5.760 -10.995 1.00 90.25 284 GLY A N 1
ATOM 2320 C CA . GLY A 1 284 ? 16.333 -5.675 -12.448 1.00 90.25 284 GLY A CA 1
ATOM 2321 C C . GLY A 1 284 ? 14.975 -5.096 -12.842 1.00 90.25 284 GLY A C 1
ATOM 2322 O O . GLY A 1 284 ? 14.910 -4.111 -13.582 1.00 90.25 284 GLY A O 1
ATOM 2323 N N . LEU A 1 285 ? 13.901 -5.611 -12.232 1.00 93.62 285 LEU A N 1
ATOM 2324 C CA . LEU A 1 285 ? 12.551 -5.076 -12.411 1.00 93.62 285 LEU A CA 1
ATOM 2325 C C . LEU A 1 285 ? 12.429 -3.613 -11.961 1.00 93.62 285 LEU A C 1
ATOM 2327 O O . LEU A 1 285 ? 11.824 -2.796 -12.653 1.00 93.62 285 LEU A O 1
ATOM 2331 N N . LEU A 1 286 ? 12.983 -3.273 -10.794 1.00 92.25 286 LEU A N 1
ATOM 2332 C CA . LEU A 1 286 ? 12.963 -1.900 -10.290 1.00 92.25 286 LEU A CA 1
ATOM 2333 C C . LEU A 1 286 ? 13.690 -0.962 -11.249 1.00 92.25 286 LEU A C 1
ATOM 2335 O O . LEU A 1 286 ? 13.183 0.110 -11.560 1.00 92.25 286 LEU A O 1
ATOM 2339 N N . SER A 1 287 ? 14.864 -1.383 -11.709 1.00 90.56 287 SER A N 1
ATOM 2340 C CA . SER A 1 287 ? 15.735 -0.602 -12.572 1.00 90.56 287 SER A CA 1
ATOM 2341 C C . SER A 1 287 ? 15.047 -0.228 -13.882 1.00 90.56 287 SER A C 1
ATOM 2343 O O . SER A 1 287 ? 15.002 0.956 -14.210 1.00 90.56 287 SER A O 1
ATOM 2345 N N . VAL A 1 288 ? 14.437 -1.192 -14.585 1.00 93.19 288 VAL A N 1
ATOM 2346 C CA . VAL A 1 288 ? 13.774 -0.909 -15.868 1.00 93.19 288 VAL A CA 1
ATOM 2347 C C . VAL A 1 288 ? 12.554 -0.001 -15.703 1.00 93.19 288 VAL A C 1
ATOM 2349 O O . VAL A 1 288 ? 12.392 0.959 -16.456 1.00 93.19 288 VAL A O 1
ATOM 2352 N N . LEU A 1 289 ? 11.717 -0.247 -14.687 1.00 92.38 289 LEU A N 1
ATOM 2353 C CA . LEU A 1 289 ? 10.531 0.575 -14.428 1.00 92.38 289 LEU A CA 1
ATOM 2354 C C . LEU A 1 289 ? 10.914 2.002 -14.033 1.00 92.38 289 LEU A C 1
ATOM 2356 O O . LEU A 1 289 ? 10.320 2.962 -14.524 1.00 92.38 289 LEU A O 1
ATOM 2360 N N . HIS A 1 290 ? 11.919 2.137 -13.169 1.00 90.12 290 HIS A N 1
ATOM 2361 C CA . HIS A 1 290 ? 12.387 3.432 -12.703 1.00 90.12 290 HIS A CA 1
ATOM 2362 C C . HIS A 1 290 ? 13.042 4.222 -13.846 1.00 90.12 290 HIS A C 1
ATOM 2364 O O . HIS A 1 290 ? 12.685 5.378 -14.042 1.00 90.12 290 HIS A O 1
ATOM 2370 N N . TYR A 1 291 ? 13.888 3.590 -14.670 1.00 87.62 291 TYR A N 1
ATOM 2371 C CA . TYR A 1 291 ? 14.497 4.212 -15.853 1.00 87.62 291 TYR A CA 1
ATOM 2372 C C . TYR A 1 291 ? 13.451 4.733 -16.851 1.00 87.62 291 TYR A C 1
ATOM 2374 O O . TYR A 1 291 ? 13.512 5.890 -17.277 1.00 87.62 291 TYR A O 1
ATOM 2382 N N . LEU A 1 292 ? 12.457 3.906 -17.199 1.00 89.19 292 LEU A N 1
ATOM 2383 C CA . LEU A 1 292 ? 11.395 4.302 -18.128 1.00 89.19 292 LEU A CA 1
ATOM 2384 C C . LEU A 1 292 ? 10.576 5.484 -17.591 1.00 89.19 292 LEU A C 1
ATOM 2386 O O . LEU A 1 292 ? 10.170 6.351 -18.366 1.00 89.19 292 LEU A O 1
ATOM 2390 N N . ARG A 1 293 ? 10.369 5.553 -16.270 1.00 87.69 293 ARG A N 1
ATOM 2391 C CA . ARG A 1 293 ? 9.644 6.648 -15.620 1.00 87.69 293 ARG A CA 1
ATOM 2392 C C . ARG A 1 293 ? 10.462 7.936 -15.569 1.00 87.69 293 ARG A C 1
ATOM 2394 O O . ARG A 1 293 ? 9.936 8.994 -15.902 1.00 87.69 293 ARG A O 1
ATOM 2401 N N . THR A 1 294 ? 11.699 7.880 -15.083 1.00 81.88 294 THR A N 1
ATOM 2402 C CA . THR A 1 294 ? 12.461 9.088 -14.732 1.00 81.88 294 THR A CA 1
ATOM 2403 C C . THR A 1 294 ? 13.282 9.629 -15.893 1.00 81.88 294 THR A C 1
ATOM 2405 O O . THR A 1 294 ? 13.278 10.839 -16.116 1.00 81.88 294 THR A O 1
ATOM 2408 N N . GLU A 1 295 ? 13.947 8.758 -16.654 1.00 81.19 295 GLU A N 1
ATOM 2409 C CA . GLU A 1 295 ? 14.833 9.175 -17.744 1.00 81.19 295 GLU A CA 1
ATOM 2410 C C . GLU A 1 295 ? 14.082 9.311 -19.064 1.00 81.19 295 GLU A C 1
ATOM 2412 O O . GLU A 1 295 ? 14.247 10.310 -19.764 1.00 81.19 295 GLU A O 1
ATOM 2417 N N . MET A 1 296 ? 13.245 8.326 -19.403 1.00 80.88 296 MET A N 1
ATOM 2418 C CA . MET A 1 296 ? 12.484 8.352 -20.657 1.00 80.88 296 MET A CA 1
ATOM 2419 C C . MET A 1 296 ? 11.139 9.068 -20.529 1.00 80.88 296 MET A C 1
ATOM 2421 O O . MET A 1 296 ? 10.579 9.455 -21.547 1.00 80.88 296 MET A O 1
ATOM 2425 N N . GLN A 1 297 ? 10.619 9.262 -19.310 1.00 83.44 297 GLN A N 1
ATOM 2426 C CA . GLN A 1 297 ? 9.294 9.853 -19.062 1.00 83.44 297 GLN A CA 1
ATOM 2427 C C . GLN A 1 297 ? 8.163 9.160 -19.844 1.00 83.44 297 GLN A C 1
ATOM 2429 O O . GLN A 1 297 ? 7.229 9.807 -20.322 1.00 83.44 297 GLN A O 1
ATOM 2434 N N . TRP A 1 298 ? 8.252 7.835 -19.975 1.00 86.62 298 TRP A N 1
ATOM 2435 C CA . TRP A 1 298 ? 7.364 7.025 -20.802 1.00 86.62 298 TRP A CA 1
ATOM 2436 C C . TRP A 1 298 ? 5.913 7.025 -20.286 1.00 86.62 298 TRP A C 1
ATOM 2438 O O . TRP A 1 298 ? 5.625 6.631 -19.152 1.00 86.62 298 TRP A O 1
ATOM 2448 N N . GLN A 1 299 ? 4.982 7.447 -21.141 1.00 84.88 299 GLN A N 1
AT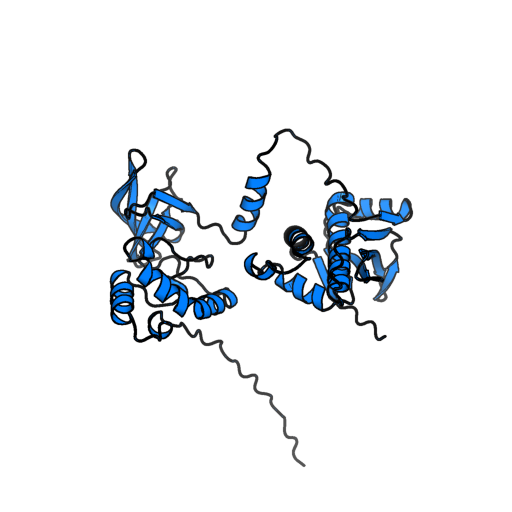OM 2449 C CA . GLN A 1 299 ? 3.555 7.592 -20.835 1.00 84.88 299 GLN A CA 1
ATOM 2450 C C . GLN A 1 299 ? 2.730 6.348 -21.195 1.00 84.88 299 GLN A C 1
ATOM 2452 O O . GLN A 1 299 ? 1.683 6.110 -20.586 1.00 84.88 299 GLN A O 1
ATOM 2457 N N . GLY A 1 300 ? 3.207 5.531 -22.134 1.00 84.06 300 GLY A N 1
ATOM 2458 C CA . GLY A 1 300 ? 2.551 4.297 -22.571 1.00 84.06 300 GLY A CA 1
ATOM 2459 C C . GLY A 1 300 ? 2.588 3.153 -21.546 1.00 84.06 300 GLY A C 1
ATOM 2460 O O . GLY A 1 300 ? 2.960 3.335 -20.380 1.00 84.06 300 GLY A O 1
ATOM 2461 N N . SER A 1 301 ? 2.200 1.952 -21.981 1.00 89.69 301 SER A N 1
ATOM 2462 C CA . SER A 1 301 ? 2.308 0.718 -21.189 1.00 89.69 301 SER A CA 1
ATOM 2463 C C . SER A 1 301 ? 3.687 0.071 -21.270 1.00 89.69 301 SER A C 1
ATOM 2465 O O . SER A 1 301 ? 4.457 0.309 -22.200 1.00 89.69 301 SER A O 1
ATOM 2467 N N . VAL A 1 302 ? 3.989 -0.752 -20.268 1.00 91.50 302 VAL A N 1
ATOM 2468 C CA . VAL A 1 302 ? 5.227 -1.513 -20.121 1.00 91.50 302 VAL A CA 1
ATOM 2469 C C . VAL A 1 302 ? 4.880 -2.978 -19.868 1.00 91.50 302 VAL A C 1
ATOM 2471 O O . VAL A 1 302 ? 4.118 -3.294 -18.951 1.00 91.50 302 VAL A O 1
ATOM 2474 N N . GLU A 1 303 ? 5.467 -3.878 -20.646 1.00 92.12 303 GLU A N 1
ATOM 2475 C CA . GLU A 1 303 ? 5.389 -5.323 -20.430 1.00 92.12 303 GLU A CA 1
ATOM 2476 C C . GLU A 1 303 ? 6.785 -5.858 -20.097 1.00 92.12 303 GLU A C 1
ATOM 2478 O O . GLU A 1 303 ? 7.700 -5.793 -20.911 1.00 92.12 303 GLU A O 1
ATOM 2483 N N . VAL A 1 304 ? 6.978 -6.351 -18.873 1.00 92.81 304 VAL A N 1
ATOM 2484 C CA . VAL A 1 304 ? 8.269 -6.890 -18.423 1.00 92.81 304 VAL A CA 1
ATOM 2485 C C . VAL A 1 304 ? 8.197 -8.407 -18.359 1.00 92.81 304 VAL A C 1
ATOM 2487 O O . VAL A 1 304 ? 7.301 -8.975 -17.737 1.00 92.81 304 VAL A O 1
ATOM 2490 N N . HIS A 1 305 ? 9.171 -9.056 -18.967 1.00 90.62 305 HIS A N 1
ATOM 2491 C CA . HIS A 1 305 ? 9.315 -10.492 -19.089 1.00 90.62 305 HIS A CA 1
ATOM 2492 C C . HIS A 1 305 ? 10.467 -10.968 -18.197 1.00 90.62 305 HIS A C 1
ATOM 2494 O O . HIS A 1 305 ? 11.597 -10.507 -18.343 1.00 90.62 305 HIS A O 1
ATOM 2500 N N . MET A 1 306 ? 10.183 -11.881 -17.268 1.00 90.12 306 MET A N 1
ATOM 2501 C CA . MET A 1 306 ? 11.188 -12.482 -16.379 1.00 90.12 306 MET A CA 1
ATOM 2502 C C . MET A 1 306 ? 10.816 -13.921 -16.013 1.00 90.12 306 MET A C 1
ATOM 2504 O O . MET A 1 306 ? 9.644 -14.304 -16.070 1.00 90.12 306 MET A O 1
ATOM 2508 N N . ASP A 1 307 ? 11.798 -14.736 -15.643 1.00 85.00 307 ASP A N 1
ATOM 2509 C CA . ASP A 1 307 ? 11.610 -16.149 -15.278 1.00 85.00 307 ASP A CA 1
ATOM 2510 C C . ASP A 1 307 ? 11.374 -16.352 -13.763 1.00 85.00 307 ASP A C 1
ATOM 2512 O O . ASP A 1 307 ? 10.877 -17.397 -13.323 1.00 85.00 307 ASP A O 1
ATOM 2516 N N . SER A 1 308 ? 11.619 -15.315 -12.956 1.00 84.19 308 SER A N 1
ATOM 2517 C CA . SER A 1 308 ? 11.452 -15.335 -11.504 1.00 84.19 308 SER A CA 1
ATOM 2518 C C . SER A 1 308 ? 9.985 -15.276 -11.055 1.00 84.19 308 SER A C 1
ATOM 2520 O O . SER A 1 308 ? 9.426 -14.229 -10.707 1.00 84.19 308 SER A O 1
ATOM 2522 N N . LYS A 1 309 ? 9.339 -16.449 -10.982 1.00 81.88 309 LYS A N 1
ATOM 2523 C CA . LYS A 1 309 ? 7.953 -16.594 -10.487 1.00 81.88 309 LYS A CA 1
ATOM 2524 C C . LYS A 1 309 ? 7.746 -15.968 -9.101 1.00 81.88 309 LYS A C 1
ATOM 2526 O O . LYS A 1 309 ? 6.693 -15.390 -8.833 1.00 81.88 309 LYS A O 1
ATOM 2531 N N . SER A 1 310 ? 8.746 -16.063 -8.227 1.00 78.50 310 SER A N 1
ATOM 2532 C CA . SER A 1 310 ? 8.697 -15.503 -6.874 1.00 78.50 310 SER A CA 1
ATOM 2533 C C . SER A 1 310 ? 8.621 -13.973 -6.888 1.00 78.50 310 SER A C 1
ATOM 2535 O O . SER A 1 310 ? 7.803 -13.408 -6.158 1.00 78.50 310 SER A O 1
ATOM 2537 N N . VAL A 1 311 ? 9.397 -13.291 -7.740 1.00 83.06 311 VAL A N 1
ATOM 2538 C CA . VAL A 1 311 ? 9.324 -11.828 -7.908 1.00 83.06 311 VAL A CA 1
ATOM 2539 C C . VAL A 1 311 ? 7.981 -11.421 -8.501 1.00 83.06 311 VAL A C 1
ATOM 2541 O O . VAL A 1 311 ? 7.347 -10.502 -7.982 1.00 83.06 311 VAL A O 1
ATOM 2544 N N . ILE A 1 312 ? 7.482 -12.147 -9.503 1.00 83.75 312 ILE A N 1
ATOM 2545 C CA . ILE A 1 312 ? 6.169 -11.884 -10.115 1.00 83.75 312 ILE A CA 1
ATOM 2546 C C . ILE A 1 312 ? 5.044 -11.983 -9.074 1.00 83.75 312 ILE A C 1
ATOM 2548 O O . ILE A 1 312 ? 4.199 -11.087 -8.959 1.00 83.75 312 ILE A O 1
ATOM 2552 N N . ASP A 1 313 ? 5.025 -13.057 -8.285 1.00 79.75 313 ASP A N 1
ATOM 2553 C CA . ASP A 1 313 ? 3.991 -13.286 -7.277 1.00 79.75 313 ASP A CA 1
ATOM 2554 C C . ASP A 1 313 ? 4.060 -12.264 -6.135 1.00 79.75 313 ASP A C 1
ATOM 2556 O O . ASP A 1 313 ? 3.015 -11.819 -5.637 1.00 79.75 313 ASP A O 1
ATOM 2560 N N . THR A 1 314 ? 5.266 -11.845 -5.740 1.00 81.62 314 THR A N 1
ATOM 2561 C CA . THR A 1 314 ? 5.441 -10.763 -4.767 1.00 81.62 314 THR A CA 1
ATOM 2562 C C . THR A 1 314 ? 5.006 -9.423 -5.348 1.00 81.62 314 THR A C 1
ATOM 2564 O O . THR A 1 314 ? 4.251 -8.705 -4.689 1.00 81.62 314 THR A O 1
ATOM 2567 N N . TYR A 1 315 ? 5.376 -9.097 -6.589 1.00 82.81 315 TYR A N 1
ATOM 2568 C CA . TYR A 1 315 ? 4.972 -7.855 -7.247 1.00 82.81 315 TYR A CA 1
ATOM 2569 C C . TYR A 1 315 ? 3.449 -7.739 -7.325 1.00 82.81 315 TYR A C 1
ATOM 2571 O O . TYR A 1 315 ? 2.895 -6.695 -6.974 1.00 82.81 315 TYR A O 1
ATOM 2579 N N . LYS A 1 316 ? 2.731 -8.821 -7.664 1.00 79.00 316 LYS A N 1
ATOM 2580 C CA . LYS A 1 316 ? 1.253 -8.867 -7.637 1.00 79.00 316 LYS A CA 1
ATOM 2581 C C . LYS A 1 316 ? 0.690 -8.471 -6.266 1.00 79.00 316 LYS A C 1
ATOM 2583 O O . LYS A 1 316 ? -0.211 -7.633 -6.196 1.00 79.00 316 LYS A O 1
ATOM 2588 N N . LYS A 1 317 ? 1.277 -8.987 -5.182 1.00 72.12 317 LYS A N 1
ATOM 2589 C CA . LYS A 1 317 ? 0.844 -8.773 -3.785 1.00 72.12 317 LYS A CA 1
ATOM 2590 C C . LYS A 1 317 ? 1.397 -7.496 -3.136 1.00 72.12 317 LYS A C 1
ATOM 2592 O O . LYS A 1 317 ? 0.881 -7.090 -2.096 1.00 72.12 317 LYS A O 1
ATOM 2597 N N . CYS A 1 318 ? 2.383 -6.840 -3.754 1.00 69.25 318 CYS A N 1
ATOM 2598 C CA . CYS A 1 318 ? 3.131 -5.690 -3.224 1.00 69.25 318 CYS A CA 1
ATOM 2599 C C . CYS A 1 318 ? 2.237 -4.497 -2.812 1.00 69.25 318 CYS A C 1
ATOM 2601 O O . CYS A 1 318 ? 2.599 -3.716 -1.933 1.00 69.25 318 CYS A O 1
ATOM 2603 N N . ARG A 1 319 ? 1.009 -4.413 -3.349 1.00 56.03 319 ARG A N 1
ATOM 2604 C CA . ARG A 1 319 ? -0.002 -3.405 -2.979 1.00 56.03 319 ARG A CA 1
ATOM 2605 C C . ARG A 1 319 ? -0.545 -3.566 -1.545 1.00 56.03 319 ARG A C 1
ATOM 2607 O O . ARG A 1 319 ? -1.004 -2.592 -0.966 1.00 56.03 319 ARG A O 1
ATOM 2614 N N . TYR A 1 320 ? -0.479 -4.769 -0.962 1.00 45.66 320 TYR A N 1
ATOM 2615 C CA . TYR A 1 320 ? -1.210 -5.145 0.265 1.00 45.66 320 TYR A CA 1
ATOM 2616 C C . TYR A 1 320 ? -0.319 -5.542 1.452 1.00 45.66 320 TYR A C 1
ATOM 2618 O O . TYR A 1 320 ? -0.798 -5.879 2.538 1.00 45.66 320 TYR A O 1
ATOM 2626 N N . THR A 1 321 ? 0.997 -5.558 1.273 1.00 44.62 321 THR A N 1
ATOM 2627 C CA . THR A 1 321 ? 1.934 -6.036 2.292 1.00 44.62 321 THR A CA 1
ATOM 2628 C C . THR A 1 321 ? 2.309 -4.933 3.286 1.00 44.62 321 THR A C 1
ATOM 2630 O O . THR A 1 321 ? 3.168 -4.099 3.010 1.00 44.62 321 THR A O 1
ATOM 2633 N N . GLN A 1 322 ? 1.694 -4.955 4.477 1.00 44.94 322 GLN A N 1
ATOM 2634 C CA . GLN A 1 322 ? 2.060 -4.088 5.607 1.00 44.94 322 GLN A CA 1
ATOM 2635 C C . GLN A 1 322 ? 3.542 -4.252 5.997 1.00 44.94 322 GLN A C 1
ATOM 2637 O O . GLN A 1 322 ? 4.065 -5.371 6.005 1.00 44.94 322 GLN A O 1
ATOM 2642 N N . ARG A 1 323 ? 4.189 -3.145 6.414 1.00 41.28 323 ARG A N 1
ATOM 2643 C CA . ARG A 1 323 ? 5.594 -3.075 6.893 1.00 41.28 323 ARG A CA 1
ATOM 2644 C C . ARG A 1 323 ? 5.967 -4.202 7.873 1.00 41.28 323 ARG A C 1
ATOM 2646 O O . ARG A 1 323 ? 7.108 -4.653 7.853 1.00 41.28 323 ARG A O 1
ATOM 2653 N N . ALA A 1 324 ? 4.997 -4.692 8.653 1.00 41.47 324 ALA A N 1
ATOM 2654 C CA . ALA A 1 324 ? 5.167 -5.731 9.663 1.00 41.47 324 ALA A CA 1
ATOM 2655 C C . ALA A 1 324 ? 5.684 -7.085 9.127 1.00 41.47 324 ALA A C 1
ATOM 2657 O O . ALA A 1 324 ? 6.426 -7.777 9.821 1.00 41.47 324 ALA A O 1
ATOM 2658 N N . LYS A 1 325 ? 5.333 -7.460 7.888 1.00 41.41 325 LYS A N 1
ATOM 2659 C CA . LYS A 1 325 ? 5.768 -8.733 7.276 1.00 41.41 325 LYS A CA 1
ATOM 2660 C C . LYS A 1 325 ? 7.175 -8.680 6.674 1.00 41.41 325 LYS A C 1
ATOM 2662 O O . LYS A 1 325 ? 7.741 -9.724 6.380 1.00 41.41 325 LYS A O 1
ATOM 2667 N N . TRP A 1 326 ? 7.746 -7.483 6.546 1.00 47.53 326 TRP A N 1
ATOM 2668 C CA . TRP A 1 326 ? 9.066 -7.252 5.953 1.00 47.53 326 TRP A CA 1
ATOM 2669 C C . TRP A 1 326 ? 10.190 -7.150 6.994 1.00 47.53 326 TRP A C 1
ATOM 2671 O O . TRP A 1 326 ? 11.351 -7.008 6.626 1.00 47.53 326 TRP A O 1
ATOM 2681 N N . HIS A 1 327 ? 9.877 -7.210 8.297 1.00 36.41 327 HIS A N 1
ATOM 2682 C CA . HIS A 1 327 ? 10.823 -6.925 9.391 1.00 36.41 327 HIS A CA 1
ATOM 2683 C C . HIS A 1 327 ? 12.017 -7.887 9.515 1.00 36.41 327 HIS A C 1
ATOM 2685 O O . HIS A 1 327 ? 12.876 -7.656 10.360 1.00 36.41 327 HIS A O 1
ATOM 2691 N N . ARG A 1 328 ? 12.104 -8.935 8.687 1.00 39.47 328 ARG A N 1
ATOM 2692 C CA . ARG A 1 328 ? 13.243 -9.867 8.657 1.00 39.47 328 ARG A CA 1
ATOM 2693 C C . ARG A 1 328 ? 13.878 -10.057 7.270 1.00 39.47 328 ARG A C 1
ATOM 2695 O O . ARG A 1 328 ? 14.740 -10.915 7.141 1.00 39.47 328 ARG A O 1
ATOM 2702 N N . GLN A 1 329 ? 13.480 -9.297 6.244 1.00 50.72 329 GLN A N 1
ATOM 2703 C CA . GLN A 1 329 ? 13.989 -9.475 4.875 1.00 50.72 329 GLN A CA 1
ATOM 2704 C C . GLN A 1 329 ? 14.962 -8.362 4.470 1.00 50.72 329 GLN A C 1
ATOM 2706 O O . GLN A 1 329 ? 14.646 -7.178 4.590 1.00 50.72 329 GLN A O 1
ATOM 2711 N N . ARG A 1 330 ? 16.123 -8.770 3.939 1.00 58.91 330 ARG A N 1
ATOM 2712 C CA . ARG A 1 330 ? 17.162 -7.916 3.334 1.00 58.91 330 ARG A CA 1
ATOM 2713 C C . ARG A 1 330 ? 16.613 -7.025 2.207 1.00 58.91 330 ARG A C 1
ATOM 2715 O O . ARG A 1 330 ? 17.181 -5.978 1.946 1.00 58.91 330 ARG A O 1
ATOM 2722 N N . ASP A 1 331 ? 15.468 -7.396 1.626 1.00 69.00 331 ASP A N 1
ATOM 2723 C CA . ASP A 1 331 ? 14.913 -6.825 0.387 1.00 69.00 331 ASP A CA 1
ATOM 2724 C C . ASP A 1 331 ? 13.872 -5.722 0.567 1.00 69.00 331 ASP A C 1
ATOM 2726 O O . ASP A 1 331 ? 13.221 -5.291 -0.385 1.00 69.00 331 ASP A O 1
ATOM 2730 N N . LYS A 1 332 ? 13.689 -5.253 1.802 1.00 71.25 332 LYS A N 1
ATOM 2731 C CA . LYS A 1 332 ? 12.660 -4.267 2.148 1.00 71.25 332 LYS A CA 1
ATOM 2732 C C . LYS A 1 332 ? 12.802 -2.951 1.380 1.00 71.25 332 LYS A C 1
ATOM 2734 O O . LYS A 1 332 ? 11.796 -2.319 1.068 1.00 71.25 332 LYS A O 1
ATOM 2739 N N . ASP A 1 333 ? 14.028 -2.512 1.147 1.00 72.94 333 ASP A N 1
ATOM 2740 C CA . ASP A 1 333 ? 14.362 -1.298 0.407 1.00 72.94 333 ASP A CA 1
ATOM 2741 C C . ASP A 1 333 ? 13.931 -1.393 -1.064 1.00 72.94 333 ASP A C 1
ATOM 2743 O O . ASP A 1 333 ? 13.187 -0.531 -1.532 1.00 72.94 333 ASP A O 1
ATOM 2747 N N . VAL A 1 334 ? 14.281 -2.491 -1.741 1.00 78.19 334 VAL A N 1
ATOM 2748 C CA . VAL A 1 334 ? 13.907 -2.759 -3.140 1.00 78.19 334 VAL A CA 1
ATOM 2749 C C . VAL A 1 334 ? 12.391 -2.842 -3.286 1.00 78.19 334 VAL A C 1
ATOM 2751 O O . VAL A 1 334 ? 11.806 -2.190 -4.148 1.00 78.19 334 VAL A O 1
ATOM 2754 N N . TRP A 1 335 ? 11.718 -3.571 -2.391 1.00 82.50 335 TRP A N 1
ATOM 2755 C CA . TRP A 1 335 ? 10.259 -3.699 -2.434 1.00 82.50 335 TRP A CA 1
ATOM 2756 C C . TRP A 1 335 ? 9.520 -2.413 -2.051 1.00 82.50 335 TRP A C 1
ATOM 2758 O O . TRP A 1 335 ? 8.412 -2.188 -2.539 1.00 82.50 335 TRP A O 1
ATOM 2768 N N . LYS A 1 336 ? 10.117 -1.539 -1.226 1.00 77.38 336 LYS A N 1
ATOM 2769 C CA . LYS A 1 336 ? 9.573 -0.195 -0.973 1.00 77.38 336 LYS A CA 1
ATOM 2770 C C . LYS A 1 336 ? 9.614 0.643 -2.253 1.00 77.38 336 LYS A C 1
ATOM 2772 O O . LYS A 1 336 ? 8.610 1.262 -2.586 1.00 77.38 336 LYS A O 1
ATOM 2777 N N . ALA A 1 337 ? 10.730 0.625 -2.977 1.00 80.88 337 ALA A N 1
ATOM 2778 C CA . ALA A 1 337 ? 10.865 1.358 -4.232 1.00 80.88 337 ALA A CA 1
ATOM 2779 C C . ALA A 1 337 ? 9.946 0.794 -5.334 1.00 80.88 337 ALA A C 1
ATOM 2781 O O . ALA A 1 337 ? 9.222 1.548 -5.978 1.00 80.88 337 ALA A O 1
ATOM 2782 N N . LEU A 1 338 ? 9.861 -0.535 -5.474 1.00 83.75 338 LEU A N 1
ATOM 2783 C CA . LEU A 1 338 ? 8.940 -1.188 -6.416 1.00 83.75 338 LEU A CA 1
ATOM 2784 C C . LEU A 1 338 ? 7.470 -0.890 -6.125 1.00 83.75 338 LEU A C 1
ATOM 2786 O O . LEU A 1 338 ? 6.664 -0.838 -7.053 1.00 83.75 338 LEU A O 1
ATOM 2790 N N . LYS A 1 339 ? 7.102 -0.689 -4.855 1.00 80.81 339 LYS A N 1
ATOM 2791 C CA . LYS A 1 339 ? 5.751 -0.247 -4.501 1.00 80.81 339 LYS A CA 1
ATOM 2792 C C . LYS A 1 339 ? 5.457 1.128 -5.106 1.00 80.81 339 LYS A C 1
ATOM 2794 O O . LYS A 1 339 ? 4.391 1.298 -5.691 1.00 80.81 339 LYS A O 1
ATOM 2799 N N . ASN A 1 340 ? 6.393 2.070 -4.995 1.00 79.94 340 ASN A N 1
ATOM 2800 C CA . ASN A 1 340 ? 6.241 3.418 -5.544 1.00 79.94 340 ASN A CA 1
ATOM 2801 C C . ASN A 1 340 ? 6.128 3.377 -7.073 1.00 79.94 340 ASN A C 1
ATOM 2803 O O . ASN A 1 340 ? 5.212 3.973 -7.638 1.00 79.94 340 ASN A O 1
ATOM 2807 N N . GLU A 1 341 ? 6.972 2.580 -7.734 1.00 82.50 341 GLU A N 1
ATOM 2808 C CA . GLU A 1 341 ? 6.859 2.360 -9.179 1.00 82.50 341 GLU A CA 1
ATOM 2809 C C . GLU A 1 341 ? 5.504 1.735 -9.541 1.00 82.50 341 GLU A C 1
ATOM 2811 O O . GLU A 1 341 ? 4.807 2.216 -10.430 1.00 82.50 341 GLU A O 1
ATOM 2816 N N . LYS A 1 342 ? 5.042 0.719 -8.805 1.00 82.56 342 LYS A N 1
ATOM 2817 C CA . LYS A 1 342 ? 3.730 0.103 -9.049 1.00 82.56 342 LYS A CA 1
ATOM 2818 C C . LYS A 1 342 ? 2.565 1.091 -8.908 1.00 82.56 342 LYS A C 1
ATOM 2820 O O . LYS A 1 342 ? 1.586 0.969 -9.642 1.00 82.56 342 LYS A O 1
ATOM 2825 N N . ILE A 1 343 ? 2.645 2.050 -7.983 1.00 75.81 343 ILE A N 1
ATOM 2826 C CA . ILE A 1 343 ? 1.644 3.118 -7.842 1.00 75.81 343 ILE A CA 1
ATOM 2827 C C . ILE A 1 343 ? 1.654 4.020 -9.080 1.00 75.81 343 ILE A C 1
ATOM 2829 O O . ILE A 1 343 ? 0.591 4.272 -9.643 1.00 75.81 343 ILE A O 1
ATOM 2833 N N . HIS A 1 344 ? 2.836 4.451 -9.529 1.00 81.50 344 HIS A N 1
ATOM 2834 C CA . HIS A 1 344 ? 2.982 5.296 -10.715 1.00 81.50 344 HIS A CA 1
ATOM 2835 C C . HIS A 1 344 ? 2.465 4.619 -11.997 1.00 81.50 344 HIS A C 1
ATOM 2837 O O . HIS A 1 344 ? 1.731 5.216 -12.791 1.00 81.50 344 HIS A O 1
ATOM 2843 N N . TRP A 1 345 ? 2.851 3.363 -12.216 1.00 79.25 345 TRP A N 1
ATOM 2844 C CA . TRP A 1 345 ? 2.482 2.627 -13.421 1.00 79.25 345 TRP A CA 1
ATOM 2845 C C . TRP A 1 345 ? 1.027 2.144 -13.388 1.00 79.25 345 TRP A C 1
ATOM 2847 O O . TRP A 1 345 ? 0.376 2.075 -14.430 1.00 79.25 345 TRP A O 1
ATOM 2857 N N . GLY A 1 346 ? 0.475 1.842 -12.211 1.00 80.88 346 GLY A N 1
ATOM 2858 C CA . GLY A 1 346 ? -0.900 1.367 -12.076 1.00 80.88 346 GLY A CA 1
ATOM 2859 C C . GLY A 1 346 ? -1.157 0.125 -12.938 1.00 80.88 346 GLY A C 1
ATOM 2860 O O . GLY A 1 346 ? -0.463 -0.881 -12.810 1.00 80.88 346 GLY A O 1
ATOM 2861 N N . ASN A 1 347 ? -2.145 0.201 -13.835 1.00 80.94 347 ASN A N 1
ATOM 2862 C CA . ASN A 1 347 ? -2.475 -0.882 -14.772 1.00 80.94 347 ASN A CA 1
ATOM 2863 C C . ASN A 1 347 ? -1.620 -0.871 -16.056 1.00 80.94 347 ASN A C 1
ATOM 2865 O O . ASN A 1 347 ? -1.794 -1.749 -16.899 1.00 80.94 347 ASN A O 1
ATOM 2869 N N . ARG A 1 348 ? -0.723 0.113 -16.223 1.00 85.31 348 ARG A N 1
ATOM 2870 C CA . ARG A 1 348 ? 0.135 0.253 -17.409 1.00 85.31 348 ARG A CA 1
ATOM 2871 C C . ARG A 1 348 ? 1.358 -0.661 -17.372 1.00 85.31 348 ARG A C 1
ATOM 2873 O O . ARG A 1 348 ? 1.920 -0.901 -18.427 1.00 85.31 348 ARG A O 1
ATOM 2880 N N . ALA A 1 349 ? 1.754 -1.185 -16.210 1.00 87.88 349 ALA A N 1
ATOM 2881 C CA . ALA A 1 349 ? 2.838 -2.163 -16.102 1.00 87.88 349 ALA A CA 1
ATOM 2882 C C . ALA A 1 349 ? 2.289 -3.581 -15.902 1.00 87.88 349 ALA A C 1
ATOM 2884 O O . ALA A 1 349 ? 1.584 -3.854 -14.924 1.00 87.88 349 ALA A O 1
ATOM 2885 N N . LYS A 1 350 ? 2.654 -4.502 -16.795 1.00 89.25 350 LYS A N 1
ATOM 2886 C CA . LYS A 1 350 ? 2.342 -5.932 -16.684 1.00 89.25 350 LYS A CA 1
ATOM 2887 C C . LYS A 1 350 ? 3.629 -6.739 -16.620 1.00 89.25 350 LYS A C 1
ATOM 2889 O O . LYS A 1 350 ? 4.544 -6.512 -17.401 1.00 89.25 350 LYS A O 1
ATOM 2894 N N . ILE A 1 351 ? 3.693 -7.683 -15.683 1.00 91.12 351 ILE A N 1
ATOM 2895 C CA . ILE A 1 351 ? 4.856 -8.558 -15.511 1.00 91.12 351 ILE A CA 1
ATOM 2896 C C . ILE A 1 351 ? 4.461 -9.977 -15.909 1.00 91.12 351 ILE A C 1
ATOM 2898 O O . ILE A 1 351 ? 3.559 -10.569 -15.303 1.00 91.12 351 ILE A O 1
ATOM 2902 N N . HIS A 1 352 ? 5.128 -10.503 -16.927 1.00 86.50 352 HIS A N 1
ATOM 2903 C CA . HIS A 1 352 ? 4.873 -11.798 -17.534 1.00 86.50 352 HIS A CA 1
ATOM 2904 C C . HIS A 1 352 ? 5.933 -12.808 -17.103 1.00 86.50 352 HIS A C 1
ATOM 2906 O O . HIS A 1 352 ? 7.123 -12.501 -17.042 1.00 86.50 352 HIS A O 1
ATOM 2912 N N . GLN A 1 353 ? 5.479 -14.028 -16.810 1.00 82.62 353 GLN A N 1
ATOM 2913 C CA . GLN A 1 353 ? 6.379 -15.147 -16.568 1.00 82.62 353 GLN A CA 1
ATOM 2914 C C . GLN A 1 353 ? 6.841 -15.692 -17.919 1.00 82.62 353 GLN A C 1
ATOM 2916 O O . GLN A 1 353 ? 6.017 -16.202 -18.678 1.00 82.62 353 GLN A O 1
ATOM 2921 N N . CYS A 1 354 ? 8.139 -15.619 -18.200 1.00 73.50 354 CYS A N 1
ATOM 2922 C CA . CYS A 1 354 ? 8.724 -16.339 -19.323 1.00 73.50 354 CYS A CA 1
ATOM 2923 C C . CYS A 1 354 ? 9.002 -17.780 -18.904 1.00 73.50 354 CYS A C 1
ATOM 2925 O O . CYS A 1 354 ? 9.797 -18.042 -18.003 1.00 73.50 354 CYS A O 1
ATOM 2927 N N . ALA A 1 355 ? 8.327 -18.729 -19.551 1.00 51.12 355 ALA A N 1
ATOM 2928 C CA . ALA A 1 355 ? 8.705 -20.129 -19.472 1.00 51.12 355 ALA A CA 1
ATOM 2929 C C . ALA A 1 355 ? 9.877 -20.348 -20.433 1.00 51.12 355 ALA A C 1
ATOM 2931 O O . ALA A 1 355 ? 9.676 -20.662 -21.601 1.00 51.12 355 ALA A O 1
ATOM 2932 N N . ILE A 1 356 ? 11.105 -20.157 -19.954 1.00 41.88 356 ILE A N 1
ATOM 2933 C CA . ILE A 1 356 ? 12.251 -20.750 -20.637 1.00 41.88 356 ILE A CA 1
ATOM 2934 C C . ILE A 1 356 ? 12.216 -22.230 -20.252 1.00 41.88 356 ILE A C 1
ATOM 2936 O O . ILE A 1 356 ? 12.555 -22.597 -19.126 1.00 41.88 356 ILE A O 1
ATOM 2940 N N . THR A 1 357 ? 11.731 -23.086 -21.153 1.00 31.05 357 THR A N 1
ATOM 2941 C CA . THR A 1 357 ? 12.088 -24.509 -21.128 1.00 31.05 357 THR A CA 1
ATOM 2942 C C . THR A 1 357 ? 13.607 -24.572 -21.212 1.00 31.05 357 THR A C 1
ATOM 2944 O O . THR A 1 357 ? 14.169 -24.285 -22.267 1.00 31.05 357 THR A O 1
ATOM 2947 N N . LYS A 1 358 ? 14.247 -24.817 -20.064 1.00 29.52 358 LYS A N 1
ATOM 2948 C CA . LYS A 1 358 ? 15.683 -25.084 -19.972 1.00 29.52 358 LYS A CA 1
ATOM 2949 C C . LYS A 1 358 ? 16.056 -26.337 -20.743 1.00 29.52 358 LYS A C 1
ATOM 2951 O O . LYS A 1 358 ? 15.243 -27.290 -20.717 1.00 29.52 358 LYS A O 1
#

Secondary structure (DSSP, 8-state):
--------------------BHHHH---STTHHHHHHHHHHHT--BGGGGB-TTSPBPSGGGTTS-HHHHHHHHHHHHHHHHHHHHT--S---TT-TT-EEEE-SSSS-EEEEEEEEETTTEEEEEEEEEETTEEEEEEEEEEEGGGEEEEEEEEPTTS-EEEEEE---TTHHHHHHHHHHH-S---SS-------SS-EEEE-HHHHHHHHHHTT-TT-EEEEEEEEEEEETTTEEEEEEEEEEE-TTS-EEEEEEEEEEEEEP-S------SHHHHHHHHHHHHHHHHHHHHTS---SEEEEEES-HHHHHHHHHTTS--GGGGTT-TTHHHHHHHHHHHHHHGGGEEEEE-----

pLDDT: mean 71.47, std 18.39, range [24.61, 93.62]

Sequence (358 aa):
MEKHDITIRHDEHEAQEVRVSIIEACTRKTDVRNIWRWTKRQQLQDISDLLYSNGDEREDIWSREPPELRSVVRAQTAPHIAKYRKQLGMECVVFARGRWVCNNQEENKYYGQIVGQMPRKRIQVREWTRSHRRWTKGDTRVWKTDKCVEVMAKGSATNRIIEFRDLRTIQEMDSTIDEIQENVEGQGVTPKDKNVGLWNLGGVMESYTWLQMRAQHVDQTICAVSDGSVRDGQTGGTFAWALIHKGADDMYEQIGVEAMGRERWGETKLATHEAHSYRMEALGLLSVLHYLRTEMQWQGSVEVHMDSKSVIDTYKKCRYTQRAKWHRQRDKDVWKALKNEKIHWGNRAKIHQCAITK

Foldseek 3Di:
DDDDDPDPPPPPPPVPPPFAWLLNLLPDPPCSVVSVVLCVVLVGTTLLSQAALQLHGAPLSCLPPDPVSVVSSCVSCVVVSVVVLVVPPDDRPQQDAQFKKWFQPDPDIWIFGFHADDPPQKTWTFTWDADPQFTDTDHIDIDHNVRIATWHFDADNNGGGRDIGGDQDLVRVVVVVVVVVPPPDDDDDDPQPDCPQLWDKWFDPVLLVVLLVQQPPAADEKEKEKFKDDPAQQFWIKIKMFIWDQDPVSDIHGSGIMTMGIDTDPPPPDRDPPLRRLLRRLSRVLSVLSCSCRVSVHNYAYEYEYQPPVSLVCLVCLSPDDPVVCVPHPNPVSSVSSSVSCVVCPVRYHYDHDPPPD

Radius of gyration: 27.0 Å; chains: 1; bounding box: 67×75×68 Å